Protein AF-A0A7S0C4N2-F1 (afdb_monomer_lite)

pLDDT: mean 74.55, std 15.09, range [34.91, 96.75]

Organism: NCBI:txid420281

Foldseek 3Di:
DDDPPPPPPPDVVVVVVVVVVVLVVLLVVLVQPVLVVLVVVVVVLVVVVVVLVVQVVVVVVDVDPPSDPQPQPFPQVLQVVCVVVVHPNCSDPSSPHGDRCSVVVVVVVSVVVVVVSVVVSVVSSVVSVVVVVVVVVVVVVVPQDPVNVVVVVVVVVVVVVVVVVVVVVVVVVVVVVVVVVVVVVVVVVVVVVVVVVVD

Radius of gyration: 38.16 Å; chains: 1; bounding box: 73×66×103 Å

Structure (mmCIF, N/CA/C/O backbone):
data_AF-A0A7S0C4N2-F1
#
_entry.id   AF-A0A7S0C4N2-F1
#
loop_
_atom_site.group_PDB
_atom_site.id
_atom_site.type_symbol
_atom_site.label_atom_id
_atom_site.label_alt_id
_atom_site.label_comp_id
_atom_site.label_asym_id
_atom_site.label_entity_id
_atom_site.label_seq_id
_atom_site.pdbx_PDB_ins_code
_atom_site.Cartn_x
_atom_site.Cartn_y
_atom_site.Cartn_z
_atom_site.occupancy
_atom_site.B_iso_or_equiv
_atom_site.auth_seq_id
_atom_site.auth_comp_id
_atom_site.auth_asym_id
_atom_site.auth_atom_id
_atom_site.pdbx_PDB_model_num
ATOM 1 N N . MET A 1 1 ? -26.045 2.667 -30.696 1.00 39.12 1 MET A N 1
ATOM 2 C CA . MET A 1 1 ? -25.614 1.925 -29.492 1.00 39.12 1 MET A CA 1
ATOM 3 C C . MET A 1 1 ? -25.262 2.976 -28.451 1.00 39.12 1 MET A C 1
ATOM 5 O O . MET A 1 1 ? -24.150 3.483 -28.437 1.00 39.12 1 MET A O 1
ATOM 9 N N . GLU A 1 2 ? -26.275 3.439 -27.721 1.00 34.91 2 GLU A N 1
ATOM 10 C CA . GLU A 1 2 ? -26.149 4.543 -26.768 1.00 34.91 2 GLU A CA 1
ATOM 11 C C . GLU A 1 2 ? -25.544 4.022 -25.467 1.00 34.91 2 GLU A C 1
ATOM 13 O O . GLU A 1 2 ? -26.077 3.117 -24.827 1.00 34.91 2 GLU A O 1
ATOM 18 N N . ILE A 1 3 ? -24.394 4.575 -25.094 1.00 43.31 3 ILE A N 1
ATOM 19 C CA . ILE A 1 3 ? -23.755 4.300 -23.812 1.00 43.31 3 ILE A CA 1
ATOM 20 C C . ILE A 1 3 ? -24.435 5.219 -22.796 1.00 43.31 3 ILE A C 1
ATOM 22 O O . ILE A 1 3 ? -24.057 6.380 -22.642 1.00 43.31 3 ILE A O 1
ATOM 26 N N . SER A 1 4 ? -25.466 4.709 -22.121 1.00 45.16 4 SER A N 1
ATOM 27 C CA . SER A 1 4 ? -26.053 5.363 -20.951 1.00 45.16 4 SER A CA 1
ATOM 28 C C . SER A 1 4 ? -25.006 5.443 -19.842 1.00 45.16 4 SER A C 1
ATOM 30 O O . SER A 1 4 ? -24.785 4.504 -19.078 1.00 45.16 4 SER A O 1
ATOM 32 N N . VAL A 1 5 ? -24.347 6.595 -19.751 1.00 47.28 5 VAL A N 1
ATOM 33 C CA . VAL A 1 5 ? -23.508 6.978 -18.618 1.00 47.28 5 VAL A CA 1
ATOM 34 C C . VAL A 1 5 ? -24.442 7.292 -17.450 1.00 47.28 5 VAL A C 1
ATOM 36 O O . VAL A 1 5 ? -24.811 8.441 -17.211 1.00 47.28 5 VAL A O 1
ATOM 39 N N . HIS A 1 6 ? -24.852 6.257 -16.715 1.00 43.75 6 HIS A N 1
ATOM 40 C CA . HIS A 1 6 ? -25.461 6.436 -15.403 1.00 43.75 6 HIS A CA 1
ATOM 41 C C . HIS A 1 6 ? -24.401 7.018 -14.463 1.00 43.75 6 HIS A C 1
ATOM 43 O O . HIS A 1 6 ? -23.570 6.318 -13.885 1.00 43.75 6 HIS A O 1
ATOM 49 N N . ARG A 1 7 ? -24.425 8.346 -14.339 1.00 45.03 7 ARG A N 1
ATOM 50 C CA . ARG A 1 7 ? -23.729 9.1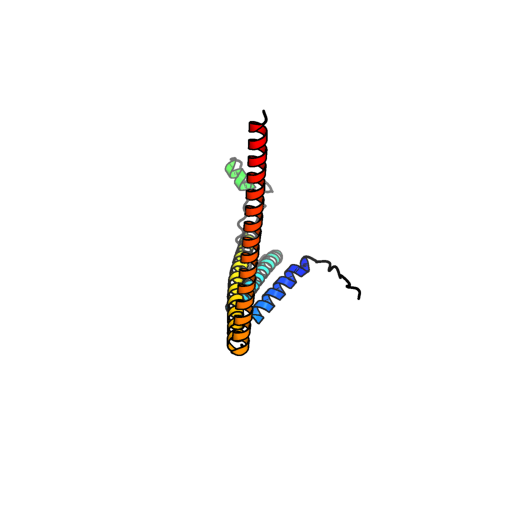10 -13.309 1.00 45.03 7 ARG A CA 1
ATOM 51 C C . ARG A 1 7 ? -24.320 8.703 -11.957 1.00 45.03 7 ARG A C 1
ATOM 53 O O . ARG A 1 7 ? -25.328 9.247 -11.518 1.00 45.03 7 ARG A O 1
ATOM 60 N N . ALA A 1 8 ? -23.721 7.696 -11.329 1.00 48.06 8 ALA A N 1
ATOM 61 C CA . ALA A 1 8 ? -24.071 7.291 -9.978 1.00 48.06 8 ALA A CA 1
ATOM 62 C C . ALA A 1 8 ? -23.795 8.463 -9.028 1.00 48.06 8 ALA A C 1
ATOM 64 O O . ALA A 1 8 ? -22.654 8.905 -8.880 1.00 48.06 8 ALA A O 1
ATOM 65 N N . HIS A 1 9 ? -24.851 8.975 -8.398 1.00 45.00 9 HIS A N 1
ATOM 66 C CA . HIS A 1 9 ? -24.741 9.856 -7.245 1.00 45.00 9 HIS A CA 1
ATOM 67 C C . HIS A 1 9 ? -24.013 9.090 -6.137 1.00 45.00 9 HIS A C 1
ATOM 69 O O . HIS A 1 9 ? -24.565 8.197 -5.495 1.00 45.00 9 HIS A O 1
ATOM 75 N N . PHE A 1 10 ? -22.729 9.400 -5.974 1.00 43.94 10 PHE A N 1
ATOM 76 C CA . PHE A 1 10 ? -21.839 8.775 -5.007 1.00 43.94 10 PHE A CA 1
ATOM 77 C C . PHE A 1 10 ? -22.198 9.291 -3.605 1.00 43.94 10 PHE A C 1
ATOM 79 O O . PHE A 1 10 ? -21.636 10.262 -3.104 1.00 43.94 10 PHE A O 1
ATOM 86 N N . ASN A 1 11 ? -23.199 8.670 -2.981 1.00 48.12 11 ASN A N 1
ATOM 87 C CA . ASN A 1 11 ? -23.555 8.928 -1.590 1.00 48.12 11 ASN A CA 1
ATOM 88 C C . ASN A 1 11 ? -22.398 8.461 -0.692 1.00 48.12 11 ASN A C 1
ATOM 90 O O . ASN A 1 11 ? -22.139 7.264 -0.562 1.00 48.12 11 ASN A O 1
ATOM 94 N N . HIS A 1 12 ? -21.698 9.409 -0.063 1.00 50.72 12 HIS A N 1
ATOM 95 C CA . HIS A 1 12 ? -20.537 9.161 0.804 1.00 50.72 12 HIS A CA 1
ATOM 96 C C . HIS A 1 12 ? -20.799 8.163 1.949 1.00 50.72 12 HIS A C 1
ATOM 98 O O . HIS A 1 12 ? -19.869 7.516 2.429 1.00 50.72 12 HIS A O 1
ATOM 104 N N . THR A 1 13 ? -22.052 7.996 2.372 1.00 51.41 13 THR A N 1
ATOM 105 C CA . THR A 1 13 ? -22.454 7.020 3.395 1.00 51.41 13 THR A CA 1
ATOM 106 C C . THR A 1 13 ? -22.353 5.573 2.906 1.00 51.41 13 THR A C 1
ATOM 108 O O . THR A 1 13 ? -21.927 4.703 3.666 1.00 51.41 13 THR A O 1
ATOM 111 N N . ASN A 1 14 ? -22.639 5.314 1.627 1.00 53.25 14 ASN A N 1
ATOM 112 C CA . ASN A 1 14 ? -22.540 3.976 1.037 1.00 53.25 14 ASN A CA 1
ATOM 113 C C . ASN A 1 14 ? -21.085 3.563 0.796 1.00 53.25 14 ASN A C 1
ATOM 115 O O . ASN A 1 14 ? -20.744 2.399 0.975 1.00 53.25 14 ASN A O 1
ATOM 119 N N . TYR A 1 15 ? -20.193 4.518 0.512 1.00 52.34 15 TYR A N 1
ATOM 120 C CA . TYR A 1 15 ? -18.771 4.235 0.290 1.00 52.34 15 TYR A CA 1
ATOM 121 C C . TYR A 1 15 ? -18.108 3.522 1.481 1.00 52.34 15 TYR A C 1
ATOM 123 O O . TYR A 1 15 ? -17.313 2.600 1.299 1.00 52.34 15 TYR A O 1
ATOM 131 N N . HIS A 1 16 ? -18.445 3.915 2.713 1.00 53.28 16 HIS A N 1
ATOM 132 C CA . HIS A 1 16 ? -17.882 3.287 3.910 1.00 53.28 16 HIS A CA 1
ATOM 133 C C . HIS A 1 16 ? -18.440 1.881 4.164 1.00 53.28 16 HIS A C 1
ATOM 135 O O . HIS A 1 16 ? -17.676 0.988 4.543 1.00 53.28 16 HIS A O 1
ATOM 141 N N . ALA A 1 17 ? -19.737 1.671 3.930 1.00 59.88 17 ALA A N 1
ATOM 142 C CA . ALA A 1 17 ? -20.378 0.366 4.079 1.00 59.88 17 ALA A CA 1
ATOM 143 C C . ALA A 1 17 ? -19.902 -0.624 3.001 1.00 59.88 17 ALA A C 1
ATOM 145 O O . ALA A 1 17 ? -19.538 -1.760 3.318 1.00 59.88 17 ALA A O 1
ATOM 146 N N . ASP A 1 18 ? -19.808 -0.172 1.750 1.00 62.91 18 ASP A N 1
ATOM 147 C CA . ASP A 1 18 ? -19.316 -0.969 0.626 1.00 62.91 18 ASP A CA 1
ATOM 148 C C . ASP A 1 18 ? -17.841 -1.321 0.793 1.00 62.91 18 ASP A C 1
ATOM 150 O O . ASP A 1 18 ? -17.445 -2.460 0.545 1.00 62.91 18 ASP A O 1
ATOM 154 N N . LYS A 1 19 ? -17.026 -0.394 1.313 1.00 70.06 19 LYS A N 1
ATOM 155 C CA . LYS A 1 19 ? -15.621 -0.670 1.631 1.00 70.06 19 LYS A CA 1
ATOM 156 C C . LYS A 1 19 ? -15.481 -1.797 2.656 1.00 70.06 19 LYS A C 1
ATOM 158 O O . LYS A 1 19 ? -14.665 -2.694 2.456 1.00 70.06 19 LYS A O 1
ATOM 163 N N . LYS A 1 20 ? -16.281 -1.792 3.728 1.00 67.94 20 LYS A N 1
ATOM 164 C CA . LYS A 1 20 ? -16.236 -2.850 4.752 1.00 67.94 20 LYS A CA 1
ATOM 165 C C . LYS A 1 20 ? -16.710 -4.195 4.213 1.00 67.94 20 LYS A C 1
ATOM 167 O O . LYS A 1 20 ? -16.055 -5.205 4.459 1.00 67.94 20 LYS A O 1
ATOM 172 N N . ARG A 1 21 ? -17.779 -4.212 3.414 1.00 71.75 21 ARG A N 1
ATOM 173 C CA . ARG A 1 21 ? -18.242 -5.426 2.721 1.00 71.75 21 ARG A CA 1
ATOM 174 C C . ARG A 1 21 ? -17.180 -5.980 1.772 1.00 71.75 21 ARG A C 1
ATOM 176 O O . ARG A 1 21 ? -16.922 -7.179 1.792 1.00 71.75 21 ARG A O 1
ATOM 183 N N . TYR A 1 22 ? -16.513 -5.113 1.013 1.00 73.31 22 TYR A N 1
ATOM 184 C CA . TYR A 1 22 ? -15.427 -5.494 0.112 1.00 73.31 22 TYR A CA 1
ATOM 185 C C . TYR A 1 22 ? -14.204 -6.053 0.857 1.00 73.31 22 TYR A C 1
ATOM 187 O O . TYR A 1 22 ? -13.584 -7.013 0.403 1.00 73.31 22 TYR A O 1
ATOM 195 N N . GLU A 1 23 ? -13.853 -5.483 2.012 1.00 68.19 23 GLU A N 1
ATOM 196 C CA . GLU A 1 23 ? -12.782 -5.993 2.878 1.00 68.19 23 GLU A CA 1
ATOM 197 C C . GLU A 1 23 ? -13.122 -7.376 3.455 1.00 68.19 23 GLU A C 1
ATOM 199 O O . GLU A 1 23 ? -12.270 -8.267 3.426 1.00 68.19 23 GLU A O 1
ATOM 204 N N . ILE A 1 24 ? -14.364 -7.580 3.913 1.00 72.44 24 ILE A N 1
ATOM 205 C CA . ILE A 1 24 ? -14.858 -8.873 4.413 1.00 72.44 24 ILE A CA 1
ATOM 206 C C . ILE A 1 24 ? -14.796 -9.928 3.308 1.00 72.44 24 ILE A C 1
ATOM 208 O O . ILE A 1 24 ? -14.194 -10.984 3.503 1.00 72.44 24 ILE A O 1
ATOM 212 N N . ASP A 1 25 ? -15.359 -9.630 2.140 1.00 76.81 25 ASP A N 1
ATOM 213 C CA . ASP A 1 25 ? -15.373 -10.550 1.003 1.00 76.81 25 ASP A CA 1
ATOM 214 C C . ASP A 1 25 ? -13.942 -10.891 0.547 1.00 76.81 25 ASP A C 1
ATOM 216 O O . ASP A 1 25 ? -13.605 -12.056 0.343 1.00 76.81 25 ASP A O 1
ATOM 220 N N . ARG A 1 26 ? -13.021 -9.913 0.530 1.00 68.56 26 ARG A N 1
ATOM 221 C CA . ARG A 1 26 ? -11.591 -10.181 0.295 1.00 68.56 26 ARG A CA 1
ATOM 222 C C . ARG A 1 26 ? -10.967 -11.089 1.346 1.00 68.56 26 ARG A C 1
ATOM 224 O O . ARG A 1 26 ? -10.178 -11.956 0.972 1.00 68.56 26 ARG A O 1
ATOM 231 N N . CYS A 1 27 ? -11.257 -10.883 2.629 1.00 69.19 27 CYS A N 1
ATOM 232 C CA . CYS A 1 27 ? -10.749 -11.733 3.708 1.00 69.19 27 CYS A CA 1
ATOM 233 C C . CYS A 1 27 ? -11.185 -13.190 3.510 1.00 69.19 27 CYS A C 1
ATOM 235 O O . CYS A 1 27 ? -10.342 -14.088 3.562 1.00 69.19 27 CYS A O 1
ATOM 237 N N . TRP A 1 28 ? -12.467 -13.408 3.208 1.00 71.56 28 TRP A N 1
ATOM 238 C CA . TRP A 1 28 ? -13.023 -14.729 2.913 1.00 71.56 28 TRP A CA 1
ATOM 239 C C . TRP A 1 28 ? -12.406 -15.340 1.653 1.00 71.56 28 TRP A C 1
ATOM 241 O O . TRP A 1 28 ? -11.933 -16.474 1.679 1.00 71.56 28 TRP A O 1
ATOM 251 N N . GLN A 1 29 ? -12.301 -14.571 0.568 1.00 71.69 29 GLN A N 1
ATOM 252 C CA . GLN A 1 29 ? -11.704 -15.034 -0.686 1.00 71.69 29 GLN A CA 1
ATOM 253 C C . GLN A 1 29 ? -10.213 -15.368 -0.566 1.00 71.69 29 GLN A C 1
ATOM 255 O O . GLN A 1 29 ? -9.712 -16.191 -1.334 1.00 71.69 29 GLN A O 1
ATOM 260 N N . LEU A 1 30 ? -9.477 -14.700 0.325 1.00 67.44 30 LEU A N 1
ATOM 261 C CA . LEU A 1 30 ? -8.049 -14.937 0.550 1.00 67.44 30 LEU A CA 1
ATOM 262 C C . LEU A 1 30 ? -7.782 -16.086 1.533 1.00 67.44 30 LEU A C 1
ATOM 264 O O . LEU A 1 30 ? -6.638 -16.527 1.600 1.00 67.44 30 LEU A O 1
ATOM 268 N N . GLY A 1 31 ? -8.788 -16.567 2.278 1.00 68.62 31 GLY A N 1
ATOM 269 C CA . GLY A 1 31 ? -8.649 -17.686 3.221 1.00 68.62 31 GLY A CA 1
ATOM 270 C C . GLY A 1 31 ? -7.616 -17.447 4.330 1.00 68.62 31 GLY A C 1
ATOM 271 O O . GLY A 1 31 ? -7.074 -18.391 4.899 1.00 68.62 31 GLY A O 1
ATOM 272 N N . SER A 1 32 ? -7.281 -16.185 4.613 1.00 73.12 32 SER A N 1
ATOM 273 C CA . SER A 1 32 ? -6.236 -15.844 5.577 1.00 73.12 32 SER A CA 1
ATOM 274 C C . SER A 1 32 ? -6.803 -15.854 6.996 1.00 73.12 32 SER A C 1
ATOM 276 O O . SER A 1 32 ? -7.545 -14.945 7.367 1.00 73.12 32 SER A O 1
ATOM 278 N N . LEU A 1 33 ? -6.407 -16.841 7.808 1.00 76.12 33 LEU A N 1
ATOM 279 C CA . LEU A 1 33 ? -6.749 -16.950 9.239 1.00 76.12 33 LEU A CA 1
ATOM 280 C C . LEU A 1 33 ? -6.458 -15.656 10.016 1.00 76.12 33 LEU A C 1
ATOM 282 O O . LEU A 1 33 ? -7.272 -15.212 10.819 1.00 76.12 33 LEU A O 1
ATOM 286 N N . LEU A 1 34 ? -5.330 -15.000 9.721 1.00 75.31 34 LEU A N 1
ATOM 287 C CA . LEU A 1 34 ? -4.973 -13.709 10.318 1.00 75.31 34 LEU A CA 1
ATOM 288 C C . LEU A 1 34 ? -5.908 -12.571 9.882 1.00 75.31 34 LEU A C 1
ATOM 290 O O . LEU A 1 34 ? -6.165 -11.659 10.663 1.00 75.31 34 LEU A O 1
ATOM 294 N N . GLY A 1 35 ? -6.425 -12.620 8.650 1.00 75.38 35 GLY A N 1
ATOM 295 C CA . GLY A 1 35 ? -7.423 -11.664 8.164 1.00 75.38 35 GLY A CA 1
ATOM 296 C C . GLY A 1 35 ? -8.766 -11.829 8.875 1.00 75.38 35 GLY A C 1
ATOM 297 O O . GLY A 1 35 ? -9.378 -10.836 9.260 1.00 75.38 35 GLY A O 1
ATOM 298 N N . VAL A 1 36 ? -9.183 -13.075 9.123 1.00 78.06 36 VAL A N 1
ATOM 299 C CA . VAL A 1 36 ? -10.381 -13.389 9.920 1.00 78.06 36 VAL A CA 1
ATOM 300 C C . VAL A 1 36 ? -10.200 -12.942 11.372 1.00 78.06 36 VAL A C 1
ATOM 302 O O . VAL A 1 36 ? -11.085 -12.284 11.910 1.00 78.06 36 VAL A O 1
ATOM 305 N N . LEU A 1 37 ? -9.037 -13.206 11.981 1.00 82.81 37 LEU A N 1
ATOM 306 C CA . LEU A 1 37 ? -8.710 -12.733 13.330 1.00 82.81 37 LEU A CA 1
ATOM 307 C C . LEU A 1 37 ? -8.807 -11.203 13.429 1.00 82.81 37 LEU A C 1
ATOM 309 O O . LEU A 1 37 ? -9.427 -10.686 14.353 1.00 82.81 37 LEU A O 1
ATOM 313 N N . GLY A 1 38 ? -8.244 -10.471 12.461 1.00 81.00 38 GLY A N 1
ATOM 314 C CA . GLY A 1 38 ? -8.350 -9.010 12.416 1.00 81.00 38 GLY A CA 1
ATOM 315 C C . GLY A 1 38 ? -9.797 -8.519 12.348 1.00 81.00 38 GLY A C 1
ATOM 316 O O . GLY A 1 38 ? -10.159 -7.566 13.036 1.00 81.00 38 GLY A O 1
ATOM 317 N N . LEU A 1 39 ? -10.643 -9.216 11.588 1.00 81.94 39 LEU A N 1
ATOM 318 C CA . LEU A 1 39 ? -12.068 -8.915 11.470 1.00 81.94 39 LEU A CA 1
ATOM 319 C C . LEU A 1 39 ? -12.810 -9.129 12.795 1.00 81.94 39 LEU A C 1
ATOM 321 O O . LEU A 1 39 ? -13.577 -8.264 13.213 1.00 81.94 39 LEU A O 1
ATOM 325 N N . VAL A 1 40 ? -12.521 -10.232 13.488 1.00 85.25 40 VAL A N 1
ATOM 326 C CA . VAL A 1 40 ? -13.064 -10.524 14.824 1.00 85.25 40 VAL A CA 1
ATOM 327 C C . VAL A 1 40 ? -12.656 -9.445 15.827 1.00 85.25 40 VAL A C 1
ATOM 329 O O . VAL A 1 40 ? -13.498 -8.969 16.584 1.00 85.25 40 VAL A O 1
ATOM 332 N N . VAL A 1 41 ? -11.395 -9.002 15.808 1.00 85.12 41 VAL A N 1
ATOM 333 C CA . VAL A 1 41 ? -10.916 -7.935 16.701 1.00 85.12 41 VAL A CA 1
ATOM 334 C C . VAL A 1 41 ? -11.634 -6.612 16.428 1.00 85.12 41 VAL A C 1
ATOM 336 O O . VAL A 1 41 ? -11.997 -5.920 17.375 1.00 85.12 41 VAL A O 1
ATOM 339 N N . ILE A 1 42 ? -11.891 -6.260 15.166 1.00 83.75 42 ILE A N 1
ATOM 340 C CA . ILE A 1 42 ? -12.660 -5.049 14.836 1.00 83.75 42 ILE A CA 1
ATOM 341 C C . ILE A 1 42 ? -14.087 -5.139 15.371 1.00 83.75 42 ILE A C 1
ATOM 343 O O . ILE A 1 42 ? -14.538 -4.200 16.022 1.00 83.75 42 ILE A O 1
ATOM 347 N N . VAL A 1 43 ? -14.771 -6.265 15.151 1.00 85.56 43 VAL A N 1
ATOM 348 C CA . VAL A 1 43 ? -16.128 -6.484 15.678 1.00 85.56 43 VAL A CA 1
ATOM 349 C C . VAL A 1 43 ? -16.133 -6.393 17.202 1.00 85.56 43 VAL A C 1
ATOM 351 O O . VAL A 1 43 ? -17.016 -5.766 17.780 1.00 85.56 43 VAL A O 1
ATOM 354 N N . PHE A 1 44 ? -15.121 -6.954 17.863 1.00 86.50 44 PHE A N 1
ATOM 355 C CA . PHE A 1 44 ? -14.981 -6.875 19.312 1.00 86.50 44 PHE A CA 1
ATOM 356 C C . PHE A 1 44 ? -14.774 -5.435 19.803 1.00 86.50 44 PHE A C 1
ATOM 358 O O . PHE A 1 44 ? -15.388 -5.024 20.784 1.00 86.50 44 PHE A O 1
ATOM 365 N N . VAL A 1 45 ? -13.960 -4.637 19.107 1.00 84.62 45 VAL A N 1
ATOM 366 C CA . VAL A 1 45 ? -13.765 -3.214 19.423 1.00 84.62 45 VAL A CA 1
ATOM 367 C C . VAL A 1 45 ? -15.058 -2.416 19.235 1.00 84.62 45 VAL A C 1
ATOM 369 O O . VAL A 1 45 ? -15.386 -1.593 20.088 1.00 84.62 45 VAL A O 1
ATOM 372 N N . GLU A 1 46 ? -15.816 -2.668 18.167 1.00 83.06 46 GLU A N 1
ATOM 373 C CA . GLU A 1 46 ? -17.114 -2.017 17.943 1.00 83.06 46 GLU A CA 1
ATOM 374 C C . GLU A 1 46 ? -18.145 -2.429 19.002 1.00 83.06 46 GLU A C 1
ATOM 376 O O . GLU A 1 46 ? -18.865 -1.576 19.520 1.00 83.06 46 GLU A O 1
ATOM 381 N N . ALA A 1 47 ? -18.162 -3.704 19.398 1.00 84.75 47 ALA A N 1
ATOM 382 C CA . ALA A 1 47 ? -19.004 -4.198 20.482 1.00 84.75 47 ALA A CA 1
ATOM 383 C C . ALA A 1 47 ? -18.637 -3.558 21.829 1.00 84.75 47 ALA A C 1
ATOM 385 O O . ALA A 1 47 ? -19.530 -3.151 22.565 1.00 84.75 47 ALA A O 1
ATOM 386 N N . LEU A 1 48 ? -17.344 -3.401 22.136 1.00 83.31 48 LEU A N 1
ATOM 387 C CA . LEU A 1 48 ? -16.881 -2.685 23.329 1.00 83.31 48 LEU A CA 1
ATOM 388 C C . LEU A 1 48 ? -17.268 -1.206 23.299 1.00 83.31 48 LEU A C 1
ATOM 390 O O . LEU A 1 48 ? -17.657 -0.650 24.324 1.00 83.31 48 LEU A O 1
ATOM 394 N N . GLN A 1 49 ? -17.174 -0.560 22.138 1.00 82.00 49 GLN A N 1
ATOM 395 C CA . GLN A 1 49 ? -17.573 0.833 21.990 1.00 82.00 49 GLN A CA 1
ATOM 396 C C . GLN A 1 49 ? -19.081 0.995 22.212 1.00 82.00 49 GLN A C 1
ATOM 398 O O . GLN A 1 49 ? -19.488 1.870 22.975 1.00 82.00 49 GLN A O 1
ATOM 403 N N . LEU A 1 50 ? -19.898 0.124 21.612 1.00 83.75 50 LEU A N 1
ATOM 404 C CA . LEU A 1 50 ? -21.344 0.103 21.821 1.00 83.75 50 LEU A CA 1
ATOM 405 C C . LEU A 1 50 ? -21.678 -0.202 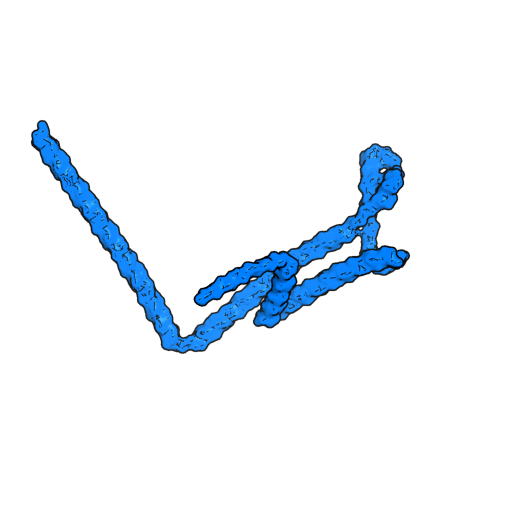23.283 1.00 83.75 50 LEU A C 1
ATOM 407 O O . LEU A 1 50 ? -22.470 0.516 23.879 1.00 83.75 50 LEU A O 1
ATOM 411 N N . TRP A 1 51 ? -21.005 -1.180 23.890 1.00 85.50 51 TRP A N 1
ATOM 412 C CA . TRP A 1 51 ? -21.140 -1.514 25.306 1.00 85.50 51 TRP A CA 1
ATOM 413 C C . TRP A 1 51 ? -20.860 -0.314 26.213 1.00 85.50 51 TRP A C 1
ATOM 415 O O . TRP A 1 51 ? -21.639 -0.033 27.121 1.00 85.50 51 TRP A O 1
ATOM 425 N N . LEU A 1 52 ? -19.782 0.431 25.959 1.00 78.38 52 LEU A N 1
ATOM 426 C CA . LEU A 1 52 ? -19.435 1.627 26.727 1.00 78.38 52 LEU A CA 1
ATOM 427 C C . LEU A 1 52 ? -20.433 2.767 26.503 1.00 78.38 52 LEU A C 1
ATOM 429 O O . LEU A 1 52 ? -20.808 3.440 27.461 1.00 78.38 52 LEU A O 1
ATOM 433 N N . SER A 1 53 ? -20.911 2.973 25.275 1.00 79.81 53 SER A N 1
ATOM 434 C CA . SER A 1 53 ? -21.960 3.958 24.986 1.00 79.81 53 SER A CA 1
ATOM 435 C C . SER A 1 53 ? -23.278 3.607 25.680 1.00 79.81 53 SER A C 1
ATOM 437 O O . SER A 1 53 ? -23.859 4.463 26.347 1.00 79.81 53 SER A O 1
ATOM 439 N N . THR A 1 54 ? -23.717 2.349 25.593 1.00 80.62 54 THR A N 1
ATOM 440 C CA . THR A 1 54 ? -24.897 1.832 26.299 1.00 80.62 54 THR A CA 1
ATOM 441 C C . THR A 1 54 ? -24.727 1.948 27.806 1.00 80.62 54 THR A C 1
ATOM 443 O O . THR A 1 54 ? -25.667 2.323 28.497 1.00 80.62 54 THR A O 1
ATOM 446 N N . SER A 1 55 ? -23.521 1.709 28.316 1.00 76.81 55 SER A N 1
ATOM 447 C CA . SER A 1 55 ? -23.192 1.873 29.728 1.00 76.81 55 SER A CA 1
ATOM 448 C C . SER A 1 55 ? -23.351 3.327 30.191 1.00 76.81 55 SER A C 1
ATOM 450 O O . SER A 1 55 ? -23.989 3.599 31.203 1.00 76.81 55 SER A O 1
ATOM 452 N N . ILE A 1 56 ? -22.855 4.300 29.425 1.00 71.31 56 ILE A N 1
ATOM 453 C CA . ILE A 1 56 ? -23.022 5.727 29.752 1.00 71.31 56 ILE A CA 1
ATOM 454 C C . ILE A 1 56 ? -24.504 6.136 29.710 1.00 71.31 56 ILE A C 1
ATOM 456 O O . ILE A 1 56 ? -24.967 6.847 30.602 1.00 71.31 56 ILE A O 1
ATOM 460 N N . LEU A 1 57 ? -25.256 5.660 28.714 1.00 75.88 57 LEU A N 1
ATOM 461 C CA . LEU A 1 57 ? -26.702 5.883 28.612 1.00 75.88 57 LEU A CA 1
ATOM 462 C C . LEU A 1 57 ? -27.460 5.269 29.797 1.00 75.88 57 LEU A C 1
ATOM 464 O O . LEU A 1 57 ? -28.309 5.932 30.391 1.00 75.88 57 LEU A O 1
ATOM 468 N N . LEU A 1 58 ? -27.126 4.038 30.195 1.00 71.88 58 LEU A N 1
ATOM 469 C CA . LEU A 1 58 ? -27.718 3.409 31.377 1.00 71.88 58 LEU A CA 1
ATOM 470 C C . LEU A 1 58 ? -27.326 4.129 32.670 1.00 71.88 58 LEU A C 1
ATOM 472 O O . LEU A 1 58 ? -28.146 4.171 33.577 1.00 71.88 58 LEU A O 1
ATOM 476 N N . SER A 1 59 ? -26.132 4.716 32.770 1.00 66.56 59 SER A N 1
ATOM 477 C CA . SER A 1 59 ? -25.698 5.502 33.939 1.00 66.56 59 SER A CA 1
ATOM 478 C C . SER A 1 59 ? -26.595 6.716 34.201 1.00 66.56 59 SER A C 1
ATOM 480 O O . SER A 1 59 ? -26.806 7.116 35.345 1.00 66.56 59 SER A O 1
ATOM 482 N N . TRP A 1 60 ? -27.187 7.278 33.146 1.00 67.44 60 TRP A N 1
ATOM 483 C CA . TRP A 1 60 ? -28.181 8.345 33.269 1.00 67.44 60 TRP A CA 1
ATOM 484 C C . TRP A 1 60 ? -29.537 7.852 33.786 1.00 67.44 60 TRP A C 1
ATOM 486 O O . TRP A 1 60 ? -30.214 8.579 34.511 1.00 67.44 60 TRP A O 1
ATOM 496 N N . VAL A 1 61 ? -29.929 6.625 33.438 1.00 74.00 61 VAL A N 1
ATOM 497 C CA . VAL A 1 61 ? -31.223 6.034 33.824 1.00 74.00 61 VAL A CA 1
ATOM 498 C C . VAL A 1 61 ? -31.147 5.353 35.195 1.00 74.00 61 VAL A C 1
ATOM 500 O O . VAL A 1 61 ? -32.088 5.416 35.983 1.00 74.00 61 VAL A O 1
ATOM 503 N N . MET A 1 62 ? -30.015 4.731 35.517 1.00 66.69 62 MET A N 1
ATOM 504 C CA . MET A 1 62 ? -29.770 4.021 36.766 1.00 66.69 62 MET A CA 1
ATOM 505 C C . MET A 1 62 ? -28.674 4.733 37.562 1.00 66.69 62 MET A C 1
ATOM 507 O O . MET A 1 62 ? -27.494 4.626 37.243 1.00 66.69 62 MET A O 1
ATOM 511 N N . LYS A 1 63 ? -29.049 5.379 38.675 1.00 59.81 63 LYS A N 1
ATOM 512 C CA . LYS A 1 63 ? -28.128 5.973 39.672 1.00 59.81 63 LYS A CA 1
ATOM 513 C C . LYS A 1 63 ? -27.332 4.918 40.475 1.00 59.81 63 LYS A C 1
ATOM 515 O O . LYS A 1 63 ? -27.105 5.082 41.672 1.00 59.81 63 LYS A O 1
ATOM 520 N N . SER A 1 64 ? -26.939 3.803 39.864 1.00 57.12 64 SER A N 1
ATOM 521 C CA . SER A 1 64 ? -26.175 2.748 40.531 1.00 57.12 64 SER A CA 1
ATOM 522 C C . SER A 1 64 ? -24.675 3.010 40.405 1.00 57.12 64 SER A C 1
ATOM 524 O O . SER A 1 64 ? -24.110 2.977 39.314 1.00 57.12 64 SER A O 1
ATOM 526 N N . LYS A 1 65 ? -24.018 3.232 41.549 1.00 57.34 65 LYS A N 1
ATOM 527 C CA . LYS A 1 65 ? -22.579 3.539 41.669 1.00 57.34 65 LYS A CA 1
ATOM 528 C C . LYS A 1 65 ? -21.653 2.389 41.230 1.00 57.34 65 LYS A C 1
ATOM 530 O O . LYS A 1 65 ? -20.465 2.620 41.041 1.00 57.34 65 LYS A O 1
ATOM 535 N N . TYR A 1 66 ? -22.185 1.173 41.087 1.00 59.78 66 TYR A N 1
ATOM 536 C CA . TYR A 1 66 ? -21.408 -0.054 40.869 1.00 59.78 66 TYR A CA 1
ATOM 537 C C . TYR A 1 66 ? -21.443 -0.581 39.431 1.00 59.78 66 TYR A C 1
ATOM 539 O O . TYR A 1 66 ? -20.616 -1.414 39.078 1.00 59.78 66 TYR A O 1
ATOM 547 N N . PHE A 1 67 ? -22.364 -0.100 38.591 1.00 56.31 67 PHE A N 1
ATOM 548 C CA . PHE A 1 67 ? -22.490 -0.598 37.216 1.00 56.31 67 PHE A CA 1
ATOM 549 C C . PHE A 1 67 ? -21.539 0.082 36.223 1.00 56.31 67 PHE A C 1
ATOM 551 O O . PHE A 1 67 ? -21.318 -0.447 35.136 1.00 56.31 67 PHE A O 1
ATOM 558 N N . PHE A 1 68 ? -20.935 1.218 36.593 1.00 53.84 68 PHE A N 1
ATOM 559 C CA . PHE A 1 68 ? -20.136 2.030 35.675 1.00 53.84 68 PHE A CA 1
ATOM 560 C C . PHE A 1 68 ? -18.754 2.355 36.244 1.00 53.84 68 PHE A C 1
ATOM 562 O O . PHE A 1 68 ? -18.608 3.352 36.954 1.00 53.84 68 PHE A O 1
ATOM 569 N N . PRO A 1 69 ? -17.708 1.579 35.893 1.00 56.62 69 PRO A N 1
ATOM 570 C CA . PRO A 1 69 ? -16.319 1.923 36.177 1.00 56.62 69 PRO A CA 1
ATOM 571 C C . PRO A 1 69 ? -15.839 3.023 35.217 1.00 56.62 69 PRO A C 1
ATOM 573 O O . PRO A 1 69 ? -14.817 2.899 34.552 1.00 56.62 69 PRO A O 1
ATOM 576 N N . THR A 1 70 ? -16.593 4.111 35.087 1.00 55.94 70 THR A N 1
ATOM 577 C CA . THR A 1 70 ? -16.066 5.341 34.501 1.00 55.94 70 THR A CA 1
ATOM 578 C C . THR A 1 70 ? -15.368 6.098 35.620 1.00 55.94 70 THR A C 1
ATOM 580 O O . THR A 1 70 ? -16.059 6.556 36.534 1.00 55.94 70 THR A O 1
ATOM 583 N N . PRO A 1 71 ? -14.029 6.243 35.591 1.00 55.19 71 PRO A N 1
ATOM 584 C CA . PRO A 1 71 ? -13.345 7.120 36.523 1.00 55.19 71 PRO A CA 1
ATOM 585 C C . PRO A 1 71 ? -13.846 8.534 36.244 1.00 55.19 71 PRO A C 1
ATOM 587 O O . PRO A 1 71 ? -13.495 9.166 35.246 1.00 55.19 71 PRO A O 1
ATOM 590 N N . ASN A 1 72 ? -14.746 9.001 37.102 1.00 54.47 72 ASN A N 1
ATOM 591 C CA . ASN A 1 72 ? -15.212 10.368 37.077 1.00 54.47 72 ASN A CA 1
ATOM 592 C C . ASN A 1 72 ? -14.046 11.192 37.622 1.00 54.47 72 ASN A C 1
ATOM 594 O O . ASN A 1 72 ? -13.889 11.321 38.834 1.00 54.47 72 ASN A O 1
ATOM 598 N N . ILE A 1 73 ? -13.163 11.639 36.729 1.00 57.91 73 ILE A N 1
ATOM 599 C CA . ILE A 1 73 ? -12.105 12.603 37.033 1.00 57.91 73 ILE A CA 1
ATOM 600 C C . ILE A 1 73 ? -12.680 13.963 36.632 1.00 57.91 73 ILE A C 1
ATOM 602 O O . ILE A 1 73 ? -12.491 14.382 35.486 1.00 57.91 73 ILE A O 1
ATOM 606 N N . PRO A 1 74 ? -13.463 14.624 37.506 1.00 59.44 74 PRO A N 1
ATOM 607 C CA . PRO A 1 74 ? -13.963 15.951 37.217 1.00 59.44 74 PRO A CA 1
ATOM 608 C C . PRO A 1 74 ? -12.771 16.901 37.207 1.00 59.44 74 PRO A C 1
ATOM 610 O O . PRO A 1 74 ? -12.265 17.285 38.262 1.00 59.44 74 PRO A O 1
ATOM 613 N N . ILE A 1 75 ? -12.321 17.307 36.021 1.00 56.59 75 ILE A N 1
ATOM 614 C CA . ILE A 1 75 ? -11.442 18.470 35.936 1.00 56.59 75 ILE A CA 1
ATOM 615 C C . ILE A 1 75 ? -12.340 19.686 36.133 1.00 56.59 75 ILE A C 1
ATOM 617 O O . ILE A 1 75 ? -13.278 19.925 35.371 1.00 56.59 75 ILE A O 1
ATOM 621 N N . ARG A 1 76 ? -12.087 20.400 37.231 1.00 62.59 76 ARG A N 1
ATOM 622 C CA . ARG A 1 76 ? -12.770 21.633 37.620 1.00 62.59 76 ARG A CA 1
ATOM 623 C C . ARG A 1 76 ? -11.871 22.805 37.224 1.00 62.59 76 ARG A C 1
ATOM 625 O O . ARG A 1 76 ? -11.064 23.241 38.045 1.00 62.59 76 ARG A O 1
ATOM 632 N N . PRO A 1 77 ? -11.961 23.315 35.984 1.00 57.81 77 PRO A N 1
ATOM 633 C CA . PRO A 1 77 ? -11.081 24.388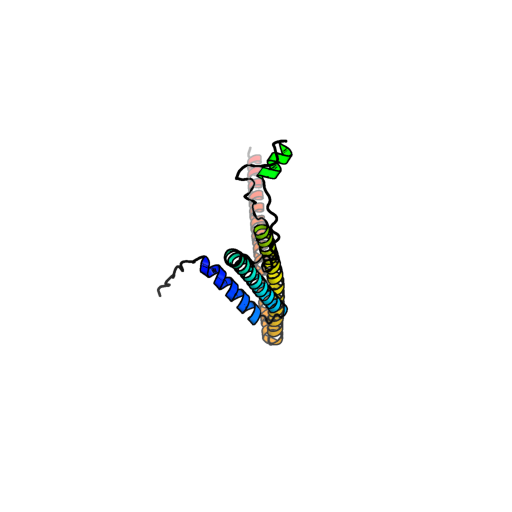 35.522 1.00 57.81 77 PRO A CA 1
ATOM 634 C C . PRO A 1 77 ? -11.186 25.643 36.401 1.00 57.81 77 PRO A C 1
ATOM 636 O O . PRO A 1 77 ? -10.174 26.284 36.665 1.00 57.81 77 PRO A O 1
ATOM 639 N N . ALA A 1 78 ? -12.374 25.932 36.948 1.00 58.22 78 ALA A N 1
ATOM 640 C CA . ALA A 1 78 ? -12.584 27.028 37.895 1.00 58.22 78 ALA A CA 1
ATOM 641 C C . ALA A 1 78 ? -11.804 26.850 39.215 1.00 58.22 78 ALA A C 1
ATOM 643 O O . ALA A 1 78 ? -11.264 27.819 39.738 1.00 58.22 78 ALA A O 1
ATOM 644 N N . ALA A 1 79 ? -11.684 25.617 39.720 1.00 59.03 79 ALA A N 1
ATOM 645 C CA . ALA A 1 79 ? -10.905 25.325 40.926 1.00 59.03 79 ALA A CA 1
ATOM 646 C C . ALA A 1 79 ? -9.388 25.338 40.656 1.00 59.03 79 ALA A C 1
ATOM 648 O O . ALA A 1 79 ? -8.614 25.742 41.517 1.00 59.03 79 ALA A O 1
ATOM 649 N N . MET A 1 80 ? -8.948 24.952 39.449 1.00 62.44 80 MET A N 1
ATOM 650 C CA . MET A 1 80 ? -7.537 25.093 39.057 1.00 62.44 80 MET A CA 1
ATOM 651 C C . MET A 1 80 ? -7.137 26.566 38.903 1.00 62.44 80 MET A C 1
ATOM 653 O O . MET A 1 80 ? -6.077 26.960 39.386 1.00 62.44 80 MET A O 1
ATOM 657 N N . LEU A 1 81 ? -7.998 27.397 38.309 1.00 58.03 81 LEU A N 1
ATOM 658 C CA . LEU A 1 81 ? -7.766 28.840 38.193 1.00 58.03 81 LEU A CA 1
ATOM 659 C C . LEU A 1 81 ? -7.769 29.540 39.557 1.00 58.03 81 LEU A C 1
ATOM 661 O O . LEU A 1 81 ? -6.873 30.342 39.804 1.00 58.03 81 LEU A O 1
ATOM 665 N N . SER A 1 82 ? -8.687 29.194 40.469 1.00 58.66 82 SER A N 1
ATOM 666 C CA . SER A 1 82 ? -8.683 29.768 41.825 1.00 58.66 82 SER A CA 1
ATOM 667 C C . SER A 1 82 ? -7.440 29.351 42.623 1.00 58.66 82 SER A C 1
ATOM 669 O O . SER A 1 82 ? -6.898 30.158 43.375 1.00 58.66 82 SER A O 1
ATOM 671 N N . SER A 1 83 ? -6.933 28.128 42.405 1.00 57.81 83 SER A N 1
ATOM 672 C CA . SER A 1 83 ? -5.701 27.637 43.040 1.00 57.81 83 SER A CA 1
ATOM 673 C C . SER A 1 83 ? -4.423 28.309 42.520 1.00 57.81 83 SER A C 1
ATOM 675 O O . SER A 1 83 ? -3.475 28.465 43.284 1.00 57.81 83 SER A O 1
ATOM 677 N N . MET A 1 84 ? -4.395 28.758 41.256 1.00 58.59 84 MET A N 1
ATOM 678 C CA . MET A 1 84 ? -3.277 29.538 40.700 1.00 58.59 84 MET A CA 1
ATOM 679 C C . MET A 1 84 ? -3.381 31.037 41.008 1.00 58.59 84 MET A C 1
ATOM 681 O O . MET A 1 84 ? -2.351 31.702 41.074 1.00 58.59 84 MET A O 1
ATOM 685 N N . SER A 1 85 ? -4.589 31.584 41.191 1.00 56.47 85 SER A N 1
ATOM 686 C CA . SER A 1 85 ? -4.802 33.021 41.419 1.00 56.47 85 SER A CA 1
ATOM 687 C C . SER A 1 85 ? -4.912 33.421 42.897 1.00 56.47 85 SER A C 1
ATOM 689 O O . SER A 1 85 ? -5.170 34.588 43.180 1.00 56.47 85 SER A O 1
ATOM 691 N N . GLY A 1 86 ? -4.786 32.475 43.837 1.00 51.81 86 GLY A N 1
ATOM 692 C CA . GLY A 1 86 ? -4.925 32.730 45.278 1.00 51.81 86 GLY A CA 1
ATOM 693 C C . GLY A 1 86 ? -6.339 33.130 45.725 1.00 51.81 86 GLY A C 1
ATOM 694 O O . GLY A 1 86 ? -6.513 33.627 46.835 1.00 51.81 86 GLY A O 1
ATOM 695 N N . ALA A 1 87 ? -7.350 32.937 44.873 1.00 57.12 87 ALA A N 1
ATOM 696 C CA . ALA A 1 87 ? -8.743 33.242 45.189 1.00 57.12 87 ALA A CA 1
ATOM 697 C C . ALA A 1 87 ? -9.380 32.084 45.987 1.00 57.12 87 ALA A C 1
ATOM 699 O O . ALA A 1 87 ? -9.031 30.922 45.743 1.00 57.12 87 ALA A O 1
ATOM 700 N N . PRO A 1 88 ? -10.306 32.365 46.930 1.00 54.59 88 PRO A N 1
ATOM 701 C CA . PRO A 1 88 ? -10.904 31.346 47.790 1.00 54.59 88 PRO A CA 1
ATOM 702 C C . PRO A 1 88 ? -11.470 30.188 46.959 1.00 54.59 88 PRO A C 1
ATOM 704 O O . PRO A 1 88 ? -12.078 30.397 45.911 1.00 54.59 88 PRO A O 1
ATOM 707 N N . SER A 1 89 ? -11.230 28.961 47.431 1.00 54.47 89 SER A N 1
ATOM 708 C CA . SER A 1 89 ? -11.413 27.674 46.733 1.00 54.47 89 SER A CA 1
ATOM 709 C C . SER A 1 89 ? -12.841 27.337 46.289 1.00 54.47 89 SER A C 1
ATOM 711 O O . SER A 1 89 ? -13.094 26.221 45.833 1.00 54.47 89 SER A O 1
ATOM 713 N N . ASP A 1 90 ? -13.779 28.264 46.438 1.00 52.53 90 ASP A N 1
ATOM 714 C CA . ASP A 1 90 ? -15.182 28.081 46.116 1.00 52.53 90 ASP A CA 1
ATOM 715 C C . ASP A 1 90 ? -15.471 28.826 44.810 1.00 52.53 90 ASP A C 1
ATOM 717 O O . ASP A 1 90 ? -15.853 29.995 44.785 1.00 52.53 90 ASP A O 1
ATOM 721 N N . GLY A 1 91 ? -15.180 28.153 43.693 1.00 54.41 91 GLY A N 1
ATOM 722 C CA . GLY A 1 91 ? -15.308 28.652 42.318 1.00 54.41 91 GLY A CA 1
ATOM 723 C C . GLY A 1 91 ? -16.751 28.915 41.864 1.00 54.41 91 GLY A C 1
ATOM 724 O O . GLY A 1 91 ? -17.120 28.534 40.753 1.00 54.41 91 GLY A O 1
ATOM 725 N N . GLY A 1 92 ? -17.577 29.528 42.714 1.00 57.09 92 GLY A N 1
ATOM 726 C CA . GLY A 1 92 ? -18.971 29.873 42.464 1.00 57.09 92 GLY A CA 1
ATOM 727 C C . GLY A 1 92 ? -19.858 28.674 42.082 1.00 57.09 92 GLY A C 1
ATOM 728 O O . GLY A 1 92 ? -19.427 27.519 42.123 1.00 57.09 92 GLY A O 1
ATOM 729 N N . PRO A 1 93 ? -21.100 28.922 41.628 1.00 56.22 93 PRO A N 1
ATOM 730 C CA . PRO A 1 93 ? -22.014 27.875 4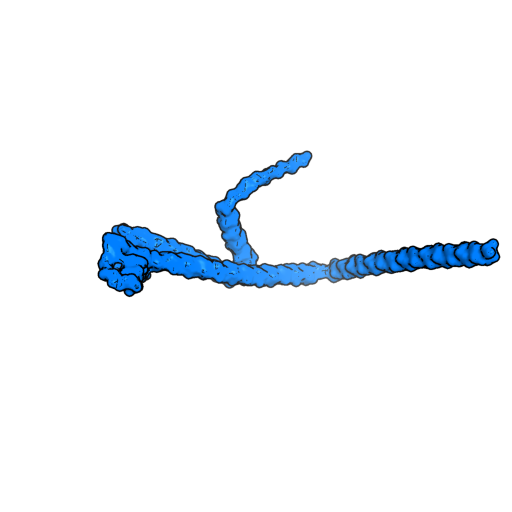1.145 1.00 56.22 93 PRO A CA 1
ATOM 731 C C . PRO A 1 93 ? -21.470 27.075 39.940 1.00 56.22 93 PRO A C 1
ATOM 733 O O . PRO A 1 93 ? -22.016 26.034 39.583 1.00 56.22 93 PRO A O 1
ATOM 736 N N . LEU A 1 94 ? -20.368 27.527 39.329 1.00 52.00 94 LEU A N 1
ATOM 737 C CA . LEU A 1 94 ? -19.669 26.865 38.225 1.00 52.00 94 LEU A CA 1
ATOM 738 C C . LEU A 1 94 ? -18.582 25.879 38.695 1.00 52.00 94 LEU A C 1
ATOM 740 O O . LEU A 1 94 ? -18.226 24.972 37.948 1.00 52.00 94 LEU A O 1
ATOM 744 N N . GLY A 1 95 ? -18.099 25.975 39.939 1.00 51.00 95 GLY A N 1
ATOM 745 C CA . GLY A 1 95 ? -17.144 25.030 40.536 1.00 51.00 95 GLY A CA 1
ATOM 746 C C . GLY A 1 95 ? -17.726 23.630 40.770 1.00 51.00 95 GLY A C 1
ATOM 747 O O . GLY A 1 95 ? -16.982 22.665 40.961 1.00 51.00 95 GLY A O 1
ATOM 748 N N . GLN A 1 96 ? -19.055 23.509 40.706 1.00 55.09 96 GLN A N 1
ATOM 749 C CA . GLN A 1 96 ? -19.786 22.243 40.774 1.00 55.09 96 GLN A CA 1
ATOM 750 C C . GLN A 1 96 ? -19.833 21.505 39.423 1.00 55.09 96 GLN A C 1
ATOM 752 O O . GLN A 1 96 ? -20.061 20.295 39.401 1.00 55.09 96 GLN A O 1
ATOM 757 N N . TYR A 1 97 ? -19.559 22.192 38.307 1.00 52.44 97 TYR A N 1
ATOM 758 C CA . TYR A 1 97 ? -19.530 21.599 36.971 1.00 52.44 97 TYR A CA 1
ATOM 759 C C . TYR A 1 97 ? -18.118 21.087 36.645 1.00 52.44 97 TYR A C 1
ATOM 761 O O . TYR A 1 97 ? -17.235 21.829 36.220 1.00 52.44 97 TYR A O 1
ATOM 769 N N . GLY A 1 98 ? -17.889 19.791 36.868 1.00 56.72 98 GLY A N 1
ATOM 770 C CA . GLY A 1 98 ? -16.691 19.095 36.393 1.00 56.72 98 GLY A CA 1
ATOM 771 C C . GLY A 1 98 ? -16.862 18.653 34.941 1.00 56.72 98 GLY A C 1
ATOM 772 O O . GLY A 1 98 ? -17.864 18.023 34.605 1.00 56.72 98 GLY A O 1
ATOM 773 N N . ILE A 1 99 ? -15.887 18.949 34.079 1.00 59.72 99 ILE A N 1
ATOM 774 C CA . ILE A 1 99 ? -15.865 18.387 32.723 1.00 59.72 99 ILE A CA 1
ATOM 775 C C . ILE A 1 99 ? -15.357 16.948 32.831 1.00 59.72 99 ILE A C 1
ATOM 777 O O . ILE A 1 99 ? -14.240 16.703 33.293 1.00 59.72 99 ILE A O 1
ATOM 781 N N . ASN A 1 100 ? -16.175 15.988 32.398 1.00 67.00 100 ASN A N 1
ATOM 782 C CA . ASN A 1 100 ? -15.812 14.574 32.393 1.00 67.00 100 ASN A CA 1
ATOM 783 C C . ASN A 1 100 ? -14.940 14.265 31.178 1.00 67.00 100 ASN A C 1
ATOM 785 O O . ASN A 1 100 ? -15.430 14.128 30.060 1.00 67.00 100 ASN A O 1
ATOM 789 N N . ILE A 1 101 ? -13.638 14.123 31.406 1.00 66.25 101 ILE A N 1
ATOM 790 C CA . ILE A 1 101 ? -12.662 13.849 30.339 1.00 66.25 101 ILE A CA 1
ATOM 791 C C . ILE A 1 101 ? -12.521 12.341 30.069 1.00 66.25 101 ILE A C 1
ATOM 793 O O . ILE A 1 101 ? -12.037 11.943 29.012 1.00 66.25 101 ILE A O 1
ATOM 797 N N . GLY A 1 102 ? -13.022 11.486 30.969 1.00 68.38 102 GLY A N 1
ATOM 798 C CA . GLY A 1 102 ? -13.009 10.025 30.815 1.00 68.38 102 GLY A CA 1
ATOM 799 C C . GLY A 1 102 ? -13.531 9.539 29.452 1.00 68.38 102 GLY A C 1
ATOM 800 O O . GLY A 1 102 ? -12.777 8.885 28.729 1.00 68.38 102 GLY A O 1
ATOM 801 N N . PRO A 1 103 ? -14.757 9.908 29.030 1.00 70.12 103 PRO A N 1
ATOM 802 C CA . PRO A 1 103 ? -15.292 9.529 27.718 1.00 70.12 103 PRO A CA 1
ATOM 803 C C . PRO A 1 103 ? -14.441 10.022 26.540 1.00 70.12 103 PRO A C 1
ATOM 805 O O . PRO A 1 103 ? -14.331 9.341 25.521 1.00 70.12 103 PRO A O 1
ATOM 808 N N . MET A 1 104 ? -13.798 11.183 26.684 1.00 75.31 104 MET A N 1
ATOM 809 C CA . MET A 1 104 ? -12.955 11.776 25.648 1.00 75.31 104 MET A CA 1
ATOM 810 C C . MET A 1 104 ? -11.631 11.015 25.485 1.00 75.31 104 MET A C 1
ATOM 812 O O . MET A 1 104 ? -11.230 10.724 24.357 1.00 75.31 104 MET A O 1
ATOM 816 N N . ILE A 1 105 ? -10.986 10.623 26.591 1.00 78.06 105 ILE A N 1
ATOM 817 C CA . ILE A 1 105 ? -9.776 9.781 26.571 1.00 78.06 105 ILE A CA 1
ATOM 818 C C . ILE A 1 105 ? -10.101 8.413 25.983 1.00 78.06 105 ILE A C 1
ATOM 820 O O . ILE A 1 105 ? -9.392 7.938 25.100 1.00 78.06 105 ILE A O 1
ATOM 824 N N . ILE A 1 106 ? -11.198 7.800 26.430 1.00 77.19 106 ILE A N 1
ATOM 825 C CA . ILE A 1 106 ? -11.652 6.503 25.928 1.00 77.19 106 ILE A CA 1
ATOM 826 C C . ILE A 1 106 ? -11.884 6.580 24.411 1.00 77.19 106 ILE A C 1
ATOM 828 O O . ILE A 1 106 ? -11.354 5.758 23.663 1.00 77.19 106 ILE A O 1
ATOM 832 N N . GLY A 1 107 ? -12.586 7.613 23.931 1.00 78.56 107 GLY A N 1
ATOM 833 C CA . GLY A 1 107 ? -12.793 7.845 22.500 1.00 78.56 107 GLY A CA 1
ATOM 834 C C . GLY A 1 107 ? -11.486 8.028 21.722 1.00 78.56 107 GLY A C 1
ATOM 835 O O . GLY A 1 107 ? -11.331 7.475 20.630 1.00 78.56 107 GLY A O 1
ATOM 836 N N . TRP A 1 108 ? -10.512 8.748 22.287 1.00 84.50 108 TRP A N 1
ATOM 837 C CA . TRP A 1 108 ? -9.189 8.910 21.683 1.00 84.50 108 TRP A CA 1
ATOM 838 C C . TRP A 1 108 ? -8.431 7.579 21.578 1.00 84.50 108 TRP A C 1
ATOM 840 O O . TRP A 1 108 ? -7.908 7.264 20.505 1.00 84.50 108 TRP A O 1
ATOM 850 N N . VAL A 1 109 ? -8.436 6.766 22.639 1.00 82.81 109 VAL A N 1
ATOM 851 C CA . VAL A 1 109 ? -7.802 5.437 22.666 1.00 82.81 109 VAL A CA 1
ATOM 852 C C . VAL A 1 109 ? -8.424 4.514 21.620 1.00 82.81 109 VAL A C 1
ATOM 854 O O . VAL A 1 109 ? -7.692 3.901 20.843 1.00 82.81 109 VAL A O 1
ATOM 857 N N . PHE A 1 110 ? -9.755 4.455 21.524 1.00 81.38 110 PHE A N 1
ATOM 858 C CA . PHE A 1 110 ? -10.427 3.645 20.501 1.00 81.38 110 PHE A CA 1
ATOM 859 C C . PHE A 1 110 ? -10.114 4.116 19.084 1.00 81.38 110 PHE A C 1
ATOM 861 O O . PHE A 1 110 ? -9.876 3.294 18.197 1.00 81.38 110 PHE A O 1
ATOM 868 N N . ARG A 1 111 ? -10.048 5.432 18.857 1.00 82.75 111 ARG A N 1
ATOM 869 C CA . ARG A 1 111 ? -9.674 5.986 17.551 1.00 82.75 111 ARG A CA 1
ATOM 870 C C . ARG A 1 111 ? -8.242 5.612 17.170 1.00 82.75 111 ARG A C 1
ATOM 872 O O . ARG A 1 111 ? -7.991 5.256 16.018 1.00 82.75 111 ARG A O 1
ATOM 879 N N . TRP A 1 112 ? -7.320 5.652 18.128 1.00 86.81 112 TRP A N 1
ATOM 880 C CA . TRP A 1 112 ? -5.934 5.232 17.932 1.00 86.81 112 TRP A CA 1
ATOM 881 C C . TRP A 1 112 ? -5.815 3.724 17.664 1.00 86.81 112 TRP A C 1
ATOM 883 O O . TRP A 1 112 ? -5.170 3.326 16.691 1.00 86.81 112 TRP A O 1
ATOM 893 N N . LEU A 1 113 ? -6.497 2.891 18.459 1.00 84.50 113 LEU A N 1
ATOM 894 C CA . LEU A 1 113 ? -6.562 1.436 18.273 1.00 84.50 113 LEU A CA 1
ATOM 895 C C . LEU A 1 113 ? -7.105 1.074 16.891 1.00 84.50 113 LEU A C 1
ATOM 897 O O . LEU A 1 113 ? -6.500 0.266 16.189 1.00 84.50 113 LEU A O 1
ATOM 901 N N . ARG A 1 114 ? -8.194 1.719 16.460 1.00 82.25 114 ARG A N 1
ATOM 902 C CA . ARG A 1 114 ? -8.780 1.512 15.131 1.00 82.25 114 ARG A CA 1
ATOM 903 C C . ARG A 1 114 ? -7.783 1.824 14.018 1.00 82.25 114 ARG A C 1
ATOM 905 O O . ARG A 1 114 ? -7.608 1.009 13.118 1.00 82.25 114 ARG A O 1
ATOM 912 N N . GLY A 1 115 ? -7.072 2.948 14.114 1.00 83.31 115 GLY A N 1
ATOM 913 C CA . GLY A 1 115 ? -6.037 3.306 13.141 1.00 83.31 115 GLY A CA 1
ATOM 914 C C . GLY A 1 115 ? -4.900 2.280 13.076 1.00 83.31 115 GLY A C 1
ATOM 915 O O . GLY A 1 115 ? -4.450 1.919 11.990 1.00 83.31 115 GLY A O 1
ATOM 916 N N . LYS A 1 116 ? -4.456 1.757 14.225 1.00 87.00 116 LYS A N 1
ATOM 917 C CA . LYS A 1 116 ? -3.438 0.696 14.275 1.00 87.00 116 LYS A CA 1
ATOM 918 C C . LYS A 1 116 ? -3.936 -0.621 13.681 1.00 87.00 116 LYS A C 1
ATOM 920 O O . LYS A 1 116 ? -3.188 -1.251 12.932 1.00 87.00 116 LYS A O 1
ATOM 925 N N . LEU A 1 117 ? -5.177 -1.008 13.970 1.00 82.75 117 LEU A N 1
ATOM 926 C CA . LEU A 1 117 ? -5.800 -2.214 13.421 1.00 82.75 117 LEU A CA 1
ATOM 927 C C . LEU A 1 117 ? -5.955 -2.129 11.903 1.00 82.75 117 LEU A C 1
ATOM 929 O O . LEU A 1 117 ? -5.592 -3.080 11.216 1.00 82.75 117 LEU A O 1
ATOM 933 N N . ASP A 1 118 ? -6.398 -0.991 11.367 1.00 82.56 118 ASP A N 1
ATOM 934 C CA . ASP A 1 118 ? -6.538 -0.799 9.920 1.00 82.56 118 ASP A CA 1
ATOM 935 C C . ASP A 1 118 ? -5.181 -0.923 9.197 1.00 82.56 118 ASP A C 1
ATOM 937 O O . ASP A 1 118 ? -5.082 -1.599 8.169 1.00 82.56 118 ASP A O 1
ATOM 941 N N . ILE A 1 119 ? -4.107 -0.345 9.753 1.00 86.19 119 ILE A N 1
ATOM 942 C CA . ILE A 1 119 ? -2.743 -0.478 9.203 1.00 86.19 119 ILE A CA 1
ATOM 943 C C . ILE A 1 119 ? -2.281 -1.938 9.243 1.00 86.19 119 ILE A C 1
ATOM 945 O O . ILE A 1 119 ? -1.755 -2.457 8.254 1.00 86.19 119 ILE A O 1
ATOM 949 N N . TRP A 1 120 ? -2.475 -2.611 10.379 1.00 84.44 120 TRP A N 1
ATOM 950 C CA . TRP A 1 120 ? -2.069 -4.003 10.554 1.00 84.44 120 TRP A CA 1
ATOM 951 C C . TRP A 1 120 ? -2.822 -4.935 9.596 1.00 84.44 120 TRP A C 1
ATOM 953 O O . TRP A 1 120 ? -2.192 -5.714 8.875 1.00 84.44 120 TRP A O 1
ATOM 963 N N . MET A 1 121 ? -4.147 -4.793 9.498 1.00 82.25 121 MET A N 1
ATOM 964 C CA . MET A 1 121 ? -4.969 -5.548 8.551 1.00 82.25 121 MET A CA 1
ATOM 965 C C . MET A 1 121 ? -4.572 -5.280 7.101 1.00 82.25 121 MET A C 1
ATOM 967 O O . MET A 1 121 ? -4.480 -6.223 6.316 1.00 82.25 121 MET A O 1
ATOM 971 N N . GLY A 1 122 ? -4.292 -4.024 6.739 1.00 80.44 122 GLY A N 1
ATOM 972 C CA . GLY A 1 122 ? -3.807 -3.670 5.405 1.00 80.44 122 GLY A CA 1
ATOM 973 C C . GLY A 1 122 ? -2.519 -4.416 5.044 1.00 80.44 122 GLY A C 1
ATOM 974 O O . GLY A 1 122 ? -2.393 -4.951 3.939 1.00 80.44 122 GLY A O 1
ATOM 975 N N . GLY A 1 123 ? -1.593 -4.538 5.999 1.00 83.19 123 GLY A N 1
ATOM 976 C CA . GLY A 1 123 ? -0.367 -5.322 5.848 1.00 83.19 123 GLY A CA 1
ATOM 977 C C . GLY A 1 123 ? -0.625 -6.822 5.678 1.00 83.19 123 GLY A C 1
ATOM 978 O O . GLY A 1 123 ? -0.075 -7.442 4.763 1.00 83.19 123 GLY A O 1
ATOM 979 N N . VAL A 1 124 ? -1.485 -7.409 6.515 1.00 83.88 124 VAL A N 1
ATOM 980 C CA . VAL A 1 124 ? -1.848 -8.838 6.452 1.00 83.88 124 VAL A CA 1
ATOM 981 C C . VAL A 1 124 ? -2.529 -9.179 5.125 1.00 83.88 124 VAL A C 1
ATOM 983 O O . VAL A 1 124 ? -2.135 -10.137 4.455 1.00 83.88 124 VAL A O 1
ATOM 986 N N . LEU A 1 125 ? -3.507 -8.376 4.706 1.00 79.38 125 LEU A N 1
ATOM 987 C CA . LEU A 1 125 ? -4.233 -8.558 3.450 1.00 79.38 125 LEU A CA 1
ATOM 988 C C . LEU A 1 125 ? -3.327 -8.395 2.230 1.00 79.38 125 LEU A C 1
ATOM 990 O O . LEU A 1 125 ? -3.418 -9.186 1.291 1.00 79.38 125 LEU A O 1
ATOM 994 N N . SER A 1 126 ? -2.421 -7.414 2.251 1.00 81.88 126 SER A N 1
ATOM 995 C CA . SER A 1 126 ? -1.436 -7.220 1.184 1.00 81.88 126 SER A CA 1
ATOM 996 C C . SER A 1 126 ? -0.524 -8.440 1.036 1.00 81.88 126 SER A C 1
ATOM 998 O O . SER A 1 126 ? -0.358 -8.962 -0.068 1.00 81.88 126 SER A O 1
ATOM 1000 N N . ARG A 1 127 ? -0.009 -8.978 2.150 1.00 83.12 127 ARG A N 1
ATOM 1001 C CA . ARG A 1 127 ? 0.819 -10.195 2.143 1.00 83.12 127 ARG A CA 1
ATOM 1002 C C . ARG A 1 127 ? 0.051 -11.408 1.617 1.00 83.12 127 ARG A C 1
ATOM 1004 O O . ARG A 1 127 ? 0.571 -12.125 0.764 1.00 83.12 127 ARG A O 1
ATOM 1011 N N . ALA A 1 128 ? -1.188 -11.611 2.066 1.00 80.94 128 ALA A N 1
ATOM 1012 C CA . ALA A 1 128 ? -2.036 -12.704 1.589 1.00 80.94 128 ALA A CA 1
ATOM 1013 C C . ALA A 1 128 ? -2.332 -12.584 0.083 1.00 80.94 128 ALA A C 1
ATOM 1015 O O . ALA A 1 128 ? -2.253 -13.567 -0.655 1.00 80.94 128 ALA A O 1
ATOM 1016 N N . TYR A 1 129 ? -2.602 -11.369 -0.401 1.00 79.94 129 TYR A N 1
ATOM 1017 C CA . TYR A 1 129 ? -2.816 -11.105 -1.821 1.00 79.94 129 TYR A CA 1
ATOM 1018 C C . TYR A 1 129 ? -1.565 -11.381 -2.663 1.00 79.94 129 TYR A C 1
ATOM 1020 O O . TYR A 1 129 ? -1.660 -12.032 -3.706 1.00 79.94 129 TYR A O 1
ATOM 1028 N N . ILE A 1 130 ? -0.392 -10.924 -2.214 1.00 84.62 130 ILE A N 1
ATOM 1029 C CA . ILE A 1 130 ? 0.886 -11.183 -2.892 1.00 84.62 130 ILE A CA 1
ATOM 1030 C C . ILE A 1 130 ? 1.136 -12.689 -2.979 1.00 84.62 130 ILE A C 1
ATOM 1032 O O . ILE A 1 130 ? 1.452 -13.180 -4.063 1.00 84.62 130 ILE A O 1
ATOM 1036 N N . ARG A 1 131 ? 0.926 -13.420 -1.878 1.00 83.50 131 ARG A N 1
ATOM 1037 C CA . ARG A 1 131 ? 1.085 -14.877 -1.824 1.00 83.50 131 ARG A CA 1
ATOM 1038 C C . ARG A 1 131 ? 0.170 -15.588 -2.821 1.00 83.50 131 ARG A C 1
ATOM 1040 O O . ARG A 1 131 ? 0.660 -16.293 -3.694 1.00 83.50 131 ARG A O 1
ATOM 1047 N N . ARG A 1 132 ? -1.136 -15.308 -2.801 1.00 81.81 132 ARG A N 1
ATOM 1048 C CA . ARG A 1 132 ? -2.094 -15.920 -3.739 1.00 81.81 132 ARG A CA 1
ATOM 1049 C C . ARG A 1 132 ? -1.800 -15.553 -5.195 1.00 81.81 132 ARG A C 1
ATOM 1051 O O . ARG A 1 132 ? -2.021 -16.342 -6.111 1.00 81.81 132 ARG A O 1
ATOM 1058 N N . LYS A 1 133 ? -1.299 -14.340 -5.444 1.00 84.06 133 LYS A N 1
ATOM 1059 C CA . LYS A 1 133 ? -0.868 -13.909 -6.780 1.00 84.06 133 LYS A CA 1
ATOM 1060 C C . LYS A 1 133 ? 0.383 -14.662 -7.238 1.00 84.06 133 LYS A C 1
ATOM 1062 O O . LYS A 1 133 ? 0.479 -14.955 -8.429 1.00 84.06 133 LYS A O 1
ATOM 1067 N N . ALA A 1 134 ? 1.321 -14.953 -6.338 1.00 84.00 134 ALA A N 1
ATOM 1068 C CA . 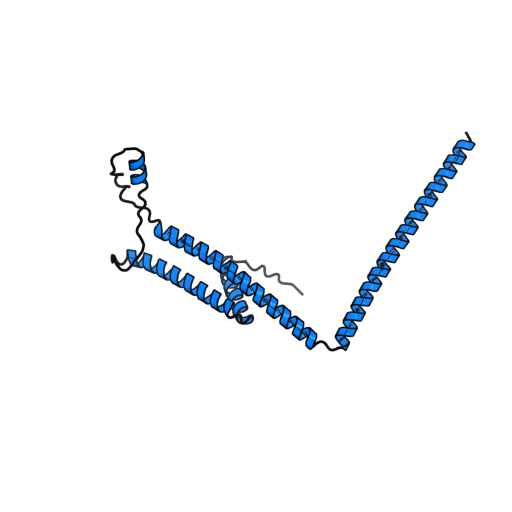ALA A 1 134 ? 2.484 -15.788 -6.625 1.00 84.00 134 ALA A CA 1
ATOM 1069 C C . ALA A 1 134 ? 2.051 -17.227 -6.939 1.00 84.00 134 ALA A C 1
ATOM 1071 O O . ALA A 1 134 ? 2.350 -17.705 -8.028 1.00 84.00 134 ALA A O 1
ATOM 1072 N N . GLU A 1 135 ? 1.213 -17.832 -6.096 1.00 83.12 135 GLU A N 1
ATOM 1073 C CA . GLU A 1 135 ? 0.661 -19.180 -6.300 1.00 83.12 135 GLU A CA 1
ATOM 1074 C C . GLU A 1 135 ? -0.099 -19.290 -7.634 1.00 83.12 135 GLU A C 1
ATOM 1076 O O . GLU A 1 135 ? 0.135 -20.203 -8.419 1.00 83.12 135 GLU A O 1
ATOM 1081 N N . ARG A 1 136 ? -0.937 -18.303 -7.988 1.00 82.44 136 ARG A N 1
ATOM 1082 C CA . ARG A 1 136 ? -1.610 -18.262 -9.304 1.00 82.44 136 ARG A CA 1
ATOM 1083 C C . ARG A 1 136 ? -0.632 -18.164 -10.471 1.00 82.44 136 ARG A C 1
ATOM 1085 O O . ARG A 1 136 ? -0.909 -18.690 -11.546 1.00 82.44 136 ARG A O 1
ATOM 1092 N N . LYS A 1 137 ? 0.477 -17.439 -10.311 1.00 82.62 137 LYS A N 1
ATOM 1093 C CA . LYS A 1 137 ? 1.514 -17.349 -11.348 1.00 82.62 137 LYS A CA 1
ATOM 1094 C C . LYS A 1 137 ? 2.277 -18.662 -11.472 1.00 82.62 137 LYS A C 1
ATOM 1096 O O . LYS A 1 137 ? 2.605 -19.037 -12.590 1.00 82.62 137 LYS A O 1
ATOM 1101 N N . GLU A 1 138 ? 2.558 -19.331 -10.365 1.00 80.38 138 GLU A N 1
ATOM 1102 C CA . GLU A 1 138 ? 3.223 -20.634 -10.339 1.00 80.38 138 GLU A CA 1
ATOM 1103 C C . GLU A 1 138 ? 2.334 -21.717 -10.944 1.00 80.38 138 GLU A C 1
ATOM 1105 O O . GLU A 1 138 ? 2.776 -22.385 -11.872 1.00 80.38 138 GLU A O 1
ATOM 1110 N N . ALA A 1 139 ? 1.056 -21.779 -10.569 1.00 77.56 139 ALA A N 1
ATOM 1111 C CA . ALA A 1 139 ? 0.074 -22.667 -11.191 1.00 77.56 139 ALA A CA 1
ATOM 1112 C C . ALA A 1 139 ? -0.044 -22.418 -12.703 1.00 77.56 139 ALA A C 1
ATOM 1114 O O . ALA A 1 139 ? -0.024 -23.350 -13.498 1.00 77.56 139 ALA A O 1
ATOM 1115 N N . LYS A 1 140 ? -0.069 -21.148 -13.138 1.00 77.19 140 LYS A N 1
ATOM 1116 C CA . LYS A 1 140 ? -0.039 -20.819 -14.572 1.00 77.19 140 LYS A CA 1
ATOM 1117 C C . LYS A 1 140 ? 1.242 -21.277 -15.259 1.00 77.19 140 LYS A C 1
ATOM 1119 O O . LYS A 1 140 ? 1.170 -21.654 -16.414 1.00 77.19 140 LYS A O 1
ATOM 1124 N N . LYS A 1 141 ? 2.401 -21.206 -14.600 1.00 75.81 141 LYS A N 1
ATOM 1125 C CA . LYS A 1 141 ? 3.678 -21.679 -15.162 1.00 75.81 141 LYS A CA 1
ATOM 1126 C C . LYS A 1 141 ? 3.750 -23.203 -15.238 1.00 75.81 141 LYS A C 1
ATOM 1128 O O . LYS A 1 141 ? 4.372 -23.706 -16.167 1.00 75.81 141 LYS A O 1
ATOM 1133 N N . GLN A 1 142 ? 3.162 -23.900 -14.269 1.00 73.06 142 GLN A N 1
ATOM 1134 C CA . GLN A 1 142 ? 3.083 -25.361 -14.236 1.00 73.06 142 GLN A CA 1
ATOM 1135 C C . GLN A 1 142 ? 2.106 -25.892 -15.292 1.00 73.06 142 GLN A C 1
ATOM 1137 O O . GLN A 1 142 ? 2.418 -26.874 -15.950 1.00 73.06 142 GLN A O 1
ATOM 1142 N N . ASN A 1 143 ? 0.992 -25.190 -15.519 1.00 66.56 143 ASN A N 1
ATOM 1143 C CA . ASN A 1 143 ? 0.002 -25.537 -16.544 1.00 66.56 143 ASN A CA 1
ATOM 1144 C C . ASN A 1 143 ? 0.347 -25.006 -17.948 1.00 66.56 143 ASN A C 1
ATOM 1146 O O . ASN A 1 143 ? -0.385 -25.284 -18.890 1.00 66.56 143 ASN A O 1
ATOM 1150 N N . MET A 1 144 ? 1.415 -24.213 -18.088 1.00 68.50 144 MET A N 1
ATOM 1151 C CA . MET A 1 144 ? 1.886 -23.729 -19.389 1.00 68.50 144 MET A CA 1
ATOM 1152 C C . MET A 1 144 ? 2.627 -24.872 -20.077 1.00 68.50 144 MET A C 1
ATOM 1154 O O . MET A 1 144 ? 3.665 -25.323 -19.575 1.00 68.50 144 MET A O 1
ATOM 1158 N N . THR A 1 145 ? 2.115 -25.313 -21.219 1.00 74.31 145 THR A N 1
ATOM 1159 C CA . THR A 1 145 ? 2.759 -26.312 -22.073 1.00 74.31 145 THR A CA 1
ATOM 1160 C C . THR A 1 145 ? 4.146 -25.824 -22.505 1.00 74.31 145 THR A C 1
ATOM 1162 O O . THR A 1 145 ? 4.398 -24.619 -22.619 1.00 74.31 145 THR A O 1
ATOM 1165 N N . GLU A 1 146 ? 5.081 -26.751 -22.730 1.00 70.62 146 GLU A N 1
ATOM 1166 C CA . GLU A 1 146 ? 6.439 -26.425 -23.202 1.00 70.62 146 GLU A CA 1
ATOM 1167 C C . GLU A 1 146 ? 6.411 -25.614 -24.515 1.00 70.62 146 GLU A C 1
ATOM 1169 O O . GLU A 1 146 ? 7.213 -24.695 -24.689 1.00 70.62 146 GLU A O 1
ATOM 1174 N N . GLU A 1 147 ? 5.417 -25.864 -25.373 1.00 66.06 147 GLU A N 1
ATOM 1175 C CA . GLU A 1 147 ? 5.167 -25.125 -26.618 1.00 66.06 147 GLU A CA 1
ATOM 1176 C C . GLU A 1 147 ? 4.831 -23.643 -26.373 1.00 66.06 147 GLU A C 1
ATOM 1178 O O . GLU A 1 147 ? 5.509 -22.765 -26.905 1.00 66.06 147 GLU A O 1
ATOM 1183 N N . GLU A 1 148 ? 3.895 -23.321 -25.471 1.00 71.69 148 GLU A N 1
ATOM 1184 C CA . GLU A 1 148 ? 3.564 -21.924 -25.130 1.00 71.69 148 GLU A CA 1
ATOM 1185 C C . GLU A 1 148 ? 4.757 -21.168 -24.515 1.00 71.69 148 GLU A C 1
ATOM 1187 O O . GLU A 1 148 ? 4.923 -19.951 -24.692 1.00 71.69 148 GLU A O 1
ATOM 1192 N N . LYS A 1 149 ? 5.620 -21.867 -23.763 1.00 75.75 149 LYS A N 1
ATOM 1193 C CA . LYS A 1 149 ? 6.856 -21.276 -23.226 1.00 75.75 149 LYS A CA 1
ATOM 1194 C C . LYS A 1 149 ? 7.855 -20.976 -24.342 1.00 75.75 149 LYS A C 1
ATOM 1196 O O . LYS A 1 149 ? 8.538 -19.948 -24.261 1.00 75.75 149 LYS A O 1
ATOM 1201 N N . ALA A 1 150 ? 7.962 -21.848 -25.342 1.00 75.62 150 ALA A N 1
ATOM 1202 C CA . ALA A 1 150 ? 8.829 -21.660 -26.498 1.00 75.62 150 ALA A CA 1
ATOM 1203 C C . ALA A 1 150 ? 8.343 -20.491 -27.367 1.00 75.62 150 ALA A C 1
ATOM 1205 O O . ALA A 1 150 ? 9.125 -19.579 -27.639 1.00 75.62 150 ALA A O 1
ATOM 1206 N N . GLU A 1 151 ? 7.048 -20.424 -27.677 1.00 79.38 151 GLU A N 1
ATOM 1207 C CA . GLU A 1 151 ? 6.442 -19.314 -28.424 1.00 79.38 151 GLU A CA 1
ATOM 1208 C C . GLU A 1 151 ? 6.633 -17.970 -27.719 1.00 79.38 151 GLU A C 1
ATOM 1210 O O . GLU A 1 151 ? 7.060 -16.987 -28.326 1.00 79.38 151 GLU A O 1
ATOM 1215 N N . ARG A 1 152 ? 6.425 -17.909 -26.398 1.00 79.62 152 ARG A N 1
ATOM 1216 C CA . ARG A 1 152 ? 6.678 -16.681 -25.626 1.00 79.62 152 ARG A CA 1
ATOM 1217 C C . ARG A 1 152 ? 8.137 -16.249 -25.638 1.00 79.62 152 ARG A C 1
ATOM 1219 O O . ARG A 1 152 ? 8.413 -15.046 -25.597 1.00 79.62 152 ARG A O 1
ATOM 1226 N N . LYS A 1 153 ? 9.076 -17.196 -25.630 1.00 84.75 153 LYS A N 1
ATOM 1227 C CA . LYS A 1 153 ? 10.507 -16.886 -25.741 1.00 84.75 153 LYS A CA 1
ATOM 1228 C C . LYS A 1 153 ? 10.835 -16.364 -27.136 1.00 84.75 153 LYS A C 1
ATOM 1230 O O . LYS A 1 153 ? 11.525 -15.350 -27.217 1.00 84.75 153 LYS A O 1
ATOM 1235 N N . MET A 1 154 ? 10.295 -16.984 -28.184 1.00 81.00 154 MET A N 1
ATOM 1236 C CA . MET A 1 154 ? 10.472 -16.551 -29.572 1.00 81.00 154 MET A CA 1
ATOM 1237 C C . MET A 1 154 ? 9.888 -15.153 -29.801 1.00 81.00 154 MET A C 1
ATOM 1239 O O . MET A 1 154 ? 10.630 -14.251 -30.176 1.00 81.00 154 MET A O 1
ATOM 1243 N N . ALA A 1 155 ? 8.641 -14.900 -29.397 1.00 86.50 155 ALA A N 1
ATOM 1244 C CA . ALA A 1 155 ? 8.016 -13.577 -29.496 1.00 86.50 155 ALA A CA 1
ATOM 1245 C C . ALA A 1 155 ? 8.775 -12.492 -28.707 1.00 86.50 155 ALA A C 1
ATOM 1247 O O . ALA A 1 155 ? 8.824 -11.321 -29.088 1.00 86.50 155 ALA A O 1
ATOM 1248 N N . LYS A 1 156 ? 9.389 -12.851 -27.571 1.00 89.19 156 LYS A N 1
ATOM 1249 C CA . LYS A 1 156 ? 10.217 -11.916 -26.796 1.00 89.19 156 LYS A CA 1
ATOM 1250 C C . LYS A 1 156 ? 11.577 -11.663 -27.451 1.00 89.19 156 LYS A C 1
ATOM 1252 O O . LYS A 1 156 ? 12.089 -10.551 -27.322 1.00 89.19 156 LYS A O 1
ATOM 1257 N N . ALA A 1 157 ? 12.170 -12.669 -28.088 1.00 89.12 157 ALA A N 1
ATOM 1258 C CA . ALA A 1 157 ? 13.410 -12.528 -28.842 1.00 89.12 157 ALA A CA 1
ATOM 1259 C C . ALA A 1 157 ? 13.190 -11.654 -30.082 1.00 89.12 157 ALA A C 1
ATOM 1261 O O . ALA A 1 157 ? 13.942 -10.709 -30.289 1.00 89.12 157 ALA A O 1
ATOM 1262 N N . GLU A 1 158 ? 12.096 -11.877 -30.805 1.00 87.25 158 GLU A N 1
ATOM 1263 C CA . GLU A 1 158 ? 11.697 -11.089 -31.971 1.00 87.25 158 GLU A CA 1
ATOM 1264 C C . GLU A 1 158 ? 11.473 -9.616 -31.607 1.00 87.25 158 GLU A C 1
ATOM 1266 O O . GLU A 1 158 ? 12.118 -8.735 -32.165 1.00 87.25 158 GLU A O 1
ATOM 1271 N N . ARG A 1 159 ? 10.702 -9.334 -30.547 1.00 88.38 159 ARG A N 1
ATOM 1272 C CA . ARG A 1 159 ? 10.524 -7.957 -30.041 1.00 88.38 159 ARG A CA 1
ATOM 1273 C C . ARG A 1 159 ? 11.822 -7.285 -29.599 1.00 88.38 159 ARG A C 1
ATOM 1275 O O . ARG A 1 159 ? 11.912 -6.059 -29.589 1.00 88.38 159 ARG A O 1
ATOM 1282 N N . LYS A 1 160 ? 12.810 -8.053 -29.133 1.00 90.56 160 LYS A N 1
ATOM 1283 C CA . LYS A 1 160 ? 14.129 -7.507 -28.790 1.00 90.56 160 LYS A CA 1
ATOM 1284 C C . LYS A 1 160 ? 14.950 -7.223 -30.044 1.00 90.56 160 LYS A C 1
ATOM 1286 O O . LYS A 1 160 ? 15.586 -6.177 -30.086 1.00 90.56 160 LYS A O 1
ATOM 1291 N N . ALA A 1 161 ? 14.913 -8.116 -31.029 1.00 89.06 161 ALA A N 1
ATOM 1292 C CA . ALA A 1 161 ? 15.590 -7.944 -32.307 1.00 89.06 161 ALA A CA 1
ATOM 1293 C C . ALA A 1 161 ? 15.029 -6.738 -33.076 1.00 89.06 161 ALA A C 1
ATOM 1295 O O . ALA A 1 161 ? 15.797 -5.907 -33.541 1.00 89.06 161 ALA A O 1
ATOM 1296 N N . GLU A 1 162 ? 13.708 -6.565 -33.099 1.00 89.62 162 GLU A N 1
ATOM 1297 C CA . GLU A 1 162 ? 13.046 -5.411 -33.716 1.00 89.62 162 GLU A CA 1
ATOM 1298 C C . GLU A 1 162 ? 13.469 -4.088 -33.058 1.00 89.62 162 GLU A C 1
ATOM 1300 O O . GLU A 1 162 ? 13.802 -3.120 -33.736 1.00 89.62 162 GLU A O 1
ATOM 1305 N N . ARG A 1 163 ? 13.543 -4.055 -31.720 1.00 89.56 163 ARG A N 1
ATOM 1306 C CA . ARG A 1 163 ? 14.027 -2.878 -30.980 1.00 89.56 163 ARG A CA 1
ATOM 1307 C C . ARG A 1 163 ? 15.506 -2.585 -31.213 1.00 89.56 163 ARG A C 1
ATOM 1309 O O . ARG A 1 163 ? 15.887 -1.422 -31.146 1.00 89.56 163 ARG A O 1
ATOM 1316 N N . ALA A 1 164 ? 16.331 -3.608 -31.416 1.00 88.38 164 ALA A N 1
ATOM 1317 C CA . ALA A 1 164 ? 17.739 -3.424 -31.756 1.00 88.38 164 ALA A CA 1
ATOM 1318 C C . ALA A 1 164 ? 17.872 -2.862 -33.177 1.00 88.38 164 ALA A C 1
ATOM 1320 O O . ALA A 1 164 ? 18.483 -1.817 -33.351 1.00 88.38 164 ALA A O 1
ATOM 1321 N N . ALA A 1 165 ? 17.168 -3.451 -34.146 1.00 90.50 165 ALA A N 1
ATOM 1322 C CA . ALA A 1 165 ? 17.144 -2.970 -35.524 1.00 90.50 165 ALA A CA 1
ATOM 1323 C C . ALA A 1 165 ? 16.613 -1.530 -35.643 1.00 90.50 165 ALA A C 1
ATOM 1325 O O . ALA A 1 165 ? 17.114 -0.756 -36.452 1.00 90.50 165 ALA A O 1
ATOM 1326 N N . ALA A 1 166 ? 15.625 -1.142 -34.830 1.00 91.75 166 ALA A N 1
ATOM 1327 C CA . ALA 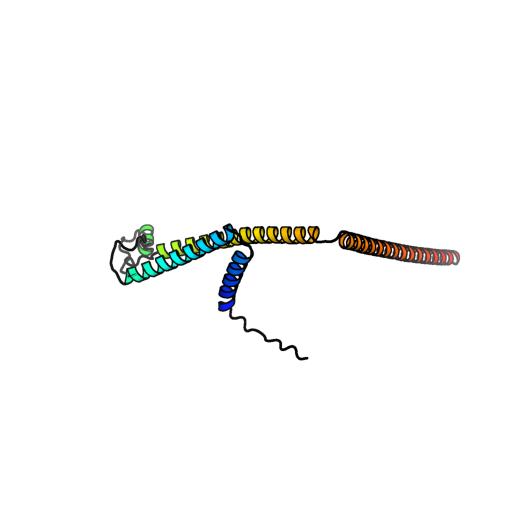A 1 166 ? 15.147 0.239 -34.776 1.00 91.75 166 ALA A CA 1
ATOM 1328 C C . ALA A 1 166 ? 16.232 1.210 -34.279 1.00 91.75 166 ALA A C 1
ATOM 1330 O O . ALA A 1 166 ? 16.416 2.267 -34.873 1.00 91.75 166 ALA A O 1
ATOM 1331 N N . ARG A 1 167 ? 16.991 0.832 -33.242 1.00 91.56 167 ARG A N 1
ATOM 1332 C CA . ARG A 1 167 ? 18.114 1.641 -32.741 1.00 91.56 167 ARG A CA 1
ATOM 1333 C C . ARG A 1 167 ? 19.240 1.750 -33.759 1.00 91.56 167 ARG A C 1
ATOM 1335 O O . ARG A 1 167 ? 19.798 2.827 -33.917 1.00 91.56 167 ARG A O 1
ATOM 1342 N N . ASP A 1 168 ? 19.549 0.666 -34.462 1.00 91.38 168 ASP A N 1
ATOM 1343 C CA . ASP A 1 168 ? 20.588 0.677 -35.491 1.00 91.38 168 ASP A CA 1
ATOM 1344 C C . ASP A 1 168 ? 20.206 1.616 -36.645 1.00 91.38 168 ASP A C 1
ATOM 1346 O O . ASP A 1 168 ? 21.039 2.396 -37.102 1.00 91.38 168 ASP A O 1
ATOM 1350 N N . ARG A 1 169 ? 18.923 1.636 -37.040 1.00 92.38 169 ARG A N 1
ATOM 1351 C CA . ARG A 1 169 ? 18.394 2.605 -38.016 1.00 92.38 169 ARG A CA 1
ATOM 1352 C C . ARG A 1 169 ? 18.483 4.046 -37.516 1.00 92.38 169 ARG A C 1
ATOM 1354 O O . ARG A 1 169 ? 18.912 4.913 -38.268 1.00 92.38 169 ARG A O 1
ATOM 1361 N N . GLU A 1 170 ? 18.124 4.309 -36.258 1.00 92.44 170 GLU A N 1
ATOM 1362 C CA . GLU A 1 170 ? 18.248 5.649 -35.661 1.00 92.44 170 GLU A CA 1
ATOM 1363 C C . GLU A 1 170 ? 19.705 6.140 -35.675 1.00 92.44 170 GLU A C 1
ATOM 1365 O O . GLU A 1 170 ? 19.973 7.277 -36.069 1.00 92.44 170 GLU A O 1
ATOM 1370 N N . VAL A 1 171 ? 20.655 5.272 -35.311 1.00 94.38 171 VAL A N 1
ATOM 1371 C CA . VAL A 1 171 ? 22.095 5.577 -35.332 1.00 94.38 171 VAL A CA 1
ATOM 1372 C C . VAL A 1 171 ? 22.589 5.829 -36.758 1.00 94.38 171 VAL A C 1
ATOM 1374 O O . VAL A 1 171 ? 23.361 6.762 -36.992 1.00 94.38 171 VAL A O 1
ATOM 1377 N N . GLU A 1 172 ? 22.139 5.035 -37.728 1.00 92.88 172 GLU A N 1
ATOM 1378 C CA . GLU A 1 172 ? 22.513 5.206 -39.132 1.00 92.88 172 GLU A CA 1
ATOM 1379 C C . GLU A 1 172 ? 21.973 6.524 -39.708 1.00 92.88 172 GLU A C 1
ATOM 1381 O O . GLU A 1 172 ? 22.711 7.268 -40.361 1.00 92.88 172 GLU A O 1
ATOM 1386 N N . GLU A 1 173 ? 20.728 6.884 -39.395 1.00 94.56 173 GLU A N 1
ATOM 1387 C CA . GLU A 1 173 ? 20.153 8.178 -39.762 1.00 94.56 173 GLU A CA 1
ATOM 1388 C C . GLU A 1 173 ? 20.905 9.356 -39.129 1.00 94.56 173 GLU A C 1
ATOM 1390 O O . GLU A 1 173 ? 21.141 10.374 -39.786 1.00 94.56 173 GLU A O 1
ATOM 1395 N N . GLU A 1 174 ? 21.307 9.250 -37.860 1.00 94.25 174 GLU A N 1
ATOM 1396 C CA . GLU A 1 174 ? 22.122 10.276 -37.206 1.00 94.25 174 GLU A CA 1
ATOM 1397 C C . GLU A 1 174 ? 23.491 10.435 -37.864 1.00 94.25 174 GLU A C 1
ATOM 1399 O O . GLU A 1 174 ? 23.936 11.566 -38.093 1.00 94.25 174 GLU A O 1
ATOM 1404 N N . LEU A 1 175 ? 24.131 9.325 -38.234 1.00 95.06 175 LEU A N 1
ATOM 1405 C CA . LEU A 1 175 ? 25.407 9.339 -38.937 1.00 95.06 175 LEU A CA 1
ATOM 1406 C C . LEU A 1 175 ? 25.277 10.003 -40.313 1.00 95.06 175 LEU A C 1
ATOM 1408 O O . LEU A 1 175 ? 26.127 10.813 -40.690 1.00 95.06 175 LEU A O 1
ATOM 1412 N N . GLN A 1 176 ? 24.200 9.720 -41.049 1.00 94.31 176 GLN A N 1
ATOM 1413 C CA . GLN A 1 176 ? 23.904 10.376 -42.326 1.00 94.31 176 GLN A CA 1
ATOM 1414 C C . GLN A 1 176 ? 23.682 11.884 -42.144 1.00 94.31 176 GLN A C 1
ATOM 1416 O O . GLN A 1 176 ? 24.290 12.694 -42.849 1.00 94.31 176 GLN A O 1
ATOM 1421 N N . ARG A 1 177 ? 22.898 12.288 -41.135 1.00 95.56 177 ARG A N 1
ATOM 1422 C CA . ARG A 1 177 ? 22.697 13.706 -40.779 1.00 95.56 177 ARG A CA 1
ATOM 1423 C C . ARG A 1 177 ? 24.005 14.400 -40.402 1.00 95.56 177 ARG A C 1
ATOM 1425 O O . ARG A 1 177 ? 24.179 15.586 -40.685 1.00 95.56 177 ARG A O 1
ATOM 1432 N N . TYR A 1 178 ? 24.919 13.703 -39.735 1.00 95.06 178 TYR A N 1
ATOM 1433 C CA . TYR A 1 178 ? 26.235 14.238 -39.395 1.00 95.06 178 TYR A CA 1
ATOM 1434 C C . TYR A 1 178 ? 27.106 14.434 -40.641 1.00 95.06 178 TYR A C 1
ATOM 1436 O O . TYR A 1 178 ? 27.628 15.529 -40.851 1.00 95.06 178 TYR A O 1
ATOM 1444 N N . LYS A 1 179 ? 27.202 13.419 -41.510 1.00 96.75 179 LYS A N 1
ATOM 1445 C CA . LYS A 1 179 ? 27.961 13.494 -42.770 1.00 96.75 179 LYS A CA 1
ATOM 1446 C C . LYS A 1 179 ? 27.465 14.622 -43.672 1.00 96.75 179 LYS A C 1
ATOM 1448 O O . LYS A 1 179 ? 28.276 15.385 -44.189 1.00 96.75 179 LYS A O 1
ATOM 1453 N N . TRP A 1 180 ? 26.147 14.773 -43.805 1.00 96.12 180 TRP A N 1
ATOM 1454 C CA . TRP A 1 180 ? 25.548 15.857 -44.585 1.00 96.12 180 TRP A CA 1
ATOM 1455 C C . TRP A 1 180 ? 25.936 17.239 -44.039 1.00 96.12 180 TRP A C 1
ATOM 1457 O O . TRP A 1 180 ? 26.358 18.107 -44.801 1.00 96.12 180 TRP A O 1
ATOM 1467 N N . ARG A 1 181 ? 25.887 17.430 -42.712 1.00 96.50 181 ARG A N 1
ATOM 1468 C CA . ARG A 1 181 ? 26.318 18.682 -42.066 1.00 96.50 181 ARG A CA 1
ATOM 1469 C C . ARG A 1 181 ? 27.807 18.964 -42.269 1.00 96.50 181 ARG A C 1
ATOM 1471 O O . ARG A 1 181 ? 28.169 20.097 -42.569 1.00 96.50 181 ARG A O 1
ATOM 1478 N N . ALA A 1 182 ? 28.661 17.951 -42.143 1.00 95.38 182 ALA A N 1
ATOM 1479 C CA . ALA A 1 182 ? 30.097 18.096 -42.373 1.00 95.38 182 ALA A CA 1
ATOM 1480 C C . ALA A 1 182 ? 30.406 18.511 -43.823 1.00 95.38 182 ALA A C 1
ATOM 1482 O O . ALA A 1 182 ? 31.213 19.414 -44.038 1.00 95.38 182 ALA A O 1
ATOM 1483 N N . ALA A 1 183 ? 29.717 17.916 -44.803 1.00 96.44 183 ALA A N 1
ATOM 1484 C CA . ALA A 1 183 ? 29.861 18.270 -46.214 1.00 96.44 183 ALA A CA 1
ATOM 1485 C C . ALA A 1 183 ? 29.425 19.717 -46.506 1.00 96.44 183 ALA A C 1
ATOM 1487 O O . ALA A 1 183 ? 30.111 20.426 -47.237 1.00 96.44 183 ALA A O 1
ATOM 1488 N N . GLN A 1 184 ? 28.330 20.188 -45.898 1.00 96.00 184 GLN A N 1
ATOM 1489 C CA . GLN A 1 184 ? 27.889 21.585 -46.032 1.00 96.00 184 GLN A CA 1
ATOM 1490 C C . GLN A 1 184 ? 28.921 22.569 -45.470 1.00 96.00 184 GLN A C 1
ATOM 1492 O O . GLN A 1 184 ? 29.236 23.566 -46.111 1.00 96.00 184 GLN A O 1
ATOM 1497 N N . ILE A 1 185 ? 29.490 22.273 -44.297 1.00 96.00 185 ILE A N 1
ATOM 1498 C CA . ILE A 1 185 ? 30.528 23.116 -43.687 1.00 96.00 185 ILE A CA 1
ATOM 1499 C C . ILE A 1 185 ? 31.788 23.147 -44.557 1.00 96.00 185 ILE A C 1
ATOM 1501 O O . ILE A 1 185 ? 32.368 24.215 -44.735 1.00 96.00 185 ILE A O 1
ATOM 1505 N N . ALA A 1 186 ? 32.214 22.001 -45.096 1.00 95.62 186 ALA A N 1
ATOM 1506 C CA . ALA A 1 186 ? 33.360 21.934 -46.001 1.00 95.62 186 ALA A CA 1
ATOM 1507 C C . ALA A 1 186 ? 33.133 22.806 -47.243 1.00 95.62 186 ALA A C 1
ATOM 1509 O O . ALA A 1 186 ? 33.980 23.635 -47.564 1.00 95.62 186 ALA A O 1
ATOM 1510 N N . LYS A 1 187 ? 31.946 22.709 -47.851 1.00 96.44 187 LYS A N 1
ATOM 1511 C CA . LYS A 1 187 ? 31.571 23.525 -49.006 1.00 96.44 187 LYS A CA 1
ATOM 1512 C C . LYS A 1 187 ? 31.560 25.025 -48.689 1.00 96.44 187 LYS A C 1
ATOM 1514 O O . LYS A 1 187 ? 32.131 25.803 -49.442 1.00 96.44 187 LYS A O 1
ATOM 1519 N N . MET A 1 188 ? 30.984 25.438 -47.555 1.00 95.94 188 MET A N 1
ATOM 1520 C CA . MET A 1 188 ? 31.011 26.853 -47.154 1.00 95.94 188 MET A CA 1
ATOM 1521 C C . MET A 1 188 ? 32.438 27.363 -46.915 1.00 95.94 188 MET A C 1
ATOM 1523 O O . MET A 1 188 ? 32.746 28.493 -47.275 1.00 95.94 188 MET A O 1
ATOM 1527 N N . LYS A 1 189 ? 33.326 26.538 -46.345 1.00 96.31 189 LYS A N 1
ATOM 1528 C CA . LYS A 1 189 ? 34.740 26.903 -46.161 1.00 96.31 189 LYS A CA 1
ATOM 1529 C C . LYS A 1 189 ? 35.489 27.042 -47.485 1.00 96.31 189 LYS A C 1
ATOM 1531 O O . LYS A 1 189 ? 36.309 27.946 -47.605 1.00 96.31 189 LYS A O 1
ATOM 1536 N N . GLU A 1 190 ? 35.224 26.171 -48.457 1.00 95.12 190 GLU A N 1
ATOM 1537 C CA . GLU A 1 190 ? 35.780 26.295 -49.812 1.00 95.12 190 GLU A CA 1
ATOM 1538 C C . GLU A 1 190 ? 35.298 27.584 -50.489 1.00 95.12 190 GLU A C 1
ATOM 1540 O O . GLU A 1 190 ? 36.112 28.332 -51.028 1.00 95.12 190 GLU A O 1
ATOM 1545 N N . GLU A 1 191 ? 34.003 27.898 -50.392 1.00 94.31 191 GLU A N 1
ATOM 1546 C CA . GLU A 1 191 ? 33.434 29.147 -50.917 1.00 94.31 191 GLU A CA 1
ATOM 1547 C C . GLU A 1 191 ? 34.030 30.392 -50.229 1.00 94.31 191 GLU A C 1
ATOM 1549 O O . GLU A 1 191 ? 34.332 31.386 -50.892 1.00 94.31 191 GLU A O 1
ATOM 1554 N N . GLU A 1 192 ? 34.244 30.357 -48.910 1.00 94.06 192 GLU A N 1
ATOM 1555 C CA . GLU A 1 192 ? 34.931 31.430 -48.178 1.00 94.06 192 GLU A CA 1
ATOM 1556 C C . GLU A 1 192 ? 36.392 31.595 -48.609 1.00 94.06 192 GLU A C 1
ATOM 1558 O O . GLU A 1 192 ? 36.865 32.727 -48.727 1.00 94.06 192 GLU A O 1
ATOM 1563 N N . LEU A 1 193 ? 37.112 30.493 -48.842 1.00 93.56 193 LEU A N 1
ATOM 1564 C CA . LEU A 1 193 ? 38.499 30.525 -49.306 1.00 93.56 193 LEU A CA 1
ATOM 1565 C C . LEU A 1 193 ? 38.588 31.169 -50.696 1.00 93.56 193 LEU A C 1
ATOM 1567 O O . LEU A 1 193 ? 39.357 32.107 -50.882 1.00 93.56 193 LEU A O 1
ATOM 1571 N N . GLN A 1 194 ? 37.727 30.753 -51.627 1.00 92.38 194 GLN A N 1
ATOM 1572 C CA . GLN A 1 194 ? 37.649 31.333 -52.972 1.00 92.38 194 GLN A CA 1
ATOM 1573 C C . GLN A 1 194 ? 37.321 32.832 -52.941 1.00 92.38 194 GLN A C 1
ATOM 1575 O O . GLN A 1 194 ? 37.890 33.613 -53.700 1.00 92.38 194 GLN A O 1
ATOM 1580 N N . ARG A 1 195 ? 36.439 33.272 -52.032 1.00 93.19 195 ARG A N 1
ATOM 1581 C CA . ARG A 1 195 ? 36.156 34.705 -51.834 1.00 93.19 195 ARG A CA 1
ATOM 1582 C C . ARG A 1 195 ? 37.362 35.488 -51.324 1.00 93.19 195 ARG A C 1
ATOM 1584 O O . ARG A 1 195 ? 37.485 36.661 -51.659 1.00 93.19 195 ARG A O 1
ATOM 1591 N N . LYS A 1 196 ? 38.216 34.876 -50.500 1.00 91.56 196 LYS A N 1
ATOM 1592 C CA . LYS A 1 196 ? 39.453 35.508 -50.018 1.00 91.56 196 LYS A CA 1
ATOM 1593 C C . LYS A 1 196 ? 40.533 35.572 -51.092 1.00 91.56 196 LYS A C 1
ATOM 1595 O O . LYS A 1 196 ? 41.318 36.500 -51.055 1.00 91.56 196 LYS A O 1
ATOM 1600 N N . GLU A 1 197 ? 40.577 34.615 -52.014 1.00 91.81 197 GLU A N 1
ATOM 1601 C CA . GLU A 1 197 ? 41.540 34.620 -53.124 1.00 91.81 197 GLU A CA 1
ATOM 1602 C C . GLU A 1 197 ? 41.179 35.622 -54.234 1.00 91.81 197 GLU A C 1
ATOM 1604 O O . GLU A 1 197 ? 42.060 36.057 -54.969 1.00 91.81 197 GLU A O 1
ATOM 1609 N N . MET A 1 198 ? 39.901 36.001 -54.364 1.00 82.25 198 MET A N 1
ATOM 1610 C CA . MET A 1 198 ? 39.442 36.990 -55.354 1.00 82.25 198 MET A CA 1
ATOM 1611 C C . MET A 1 198 ? 39.529 38.459 -54.898 1.00 82.25 198 MET A C 1
ATOM 1613 O O . MET A 1 198 ? 39.350 39.341 -55.738 1.00 82.25 198 MET A O 1
ATOM 1617 N N . ASN A 1 199 ? 39.763 38.727 -53.609 1.00 78.50 199 ASN A N 1
ATOM 1618 C CA . ASN A 1 199 ? 39.885 40.078 -53.035 1.00 78.50 199 ASN A CA 1
ATOM 1619 C C . ASN A 1 199 ? 41.340 40.398 -52.694 1.00 78.50 199 ASN A C 1
ATOM 1621 O O . ASN A 1 199 ? 41.733 41.568 -52.885 1.00 78.50 199 ASN A O 1
#

Sequence (199 aa):
MEISVHRAHFNHTNYHADKKRYEIDRCWQLGSLLGVLGLVVIVFVEALQLWLSTSILLSWVMKSKYFFPTPNIPIRPAAMLSSMSGAPSDGGPLGQYGINIGPMIIGWVFRWLRGKLDIWMGGVLSRAYIRRKAERKEAKKQNMTEEEKAERKMAKAERKAERAAARDREVEEELQRYKWRAAQIAKMKEEELQRKEMN

Secondary structure (DSSP, 8-state):
-----------HHHHHHHHHHHHHHHHHHHT-HHHHHHHHHHHHHHHHHHHHHHHHHHHHH---TTS------EE-HHHHHHHHHT--S--GGGTT--EE-HHHHHHHHHHHHHHHHHHHHHHHHHHHHHHHHHHHHHHHHHSS-HHHHHHHHHHHHHHHHHHHHHHHHHHHHHHHHHHHHHHHHHHHHHHHHHHHH--